Protein AF-A0A5N6UB87-F1 (afdb_monomer)

Foldseek 3Di:
DDDDDDDDDDDDDDDDDDDDPDPPPPCPPPDPVVLVVLQLLQQQLEFEDPVRHDGDDSVLSVLLVQLLVLQQVDDLCVQVVLLQPDDLPFQFFLLVSQVHDPQQADLVNLLRLVVVLVCVVVVVDDGDLLSNLLSLQSNLLRLVVCQVPPPCPPHHSQRSSCVVVVHDDDPVSSCCSVVPRNLLNLLSLLCCLLLNVSSSRRSSSSSVSCNVVVDDQRSSLSSSVSCVQQQVLSSVVRNVCRVVVLSSSNRPGSNVSNVVSVVCPPPVVVVVSVVVRVVVNVVSSVPDDSPHHDYRDNSSVSSVVCSCVPDPPD

Mean predicted aligned error: 9.32 Å

Secondary structure (DSSP, 8-state):
---------------------------PPPPTHHHHHHHHHHHHTEEBSTTS-B---HHHHHHHHHHHHTSS-S-TTGGGHHHHT--TT---BHHHHTT--S--SHHHHHHHHHHHHHHHHTTSS---HHHHHHHHHHHHHHHHHHHHHS--TT--HHHHHHHHTT----HHHHHIIIIIIIHHHHHHHHHHHHH-TTHHHH-HHHHHHHHHTT--HHHHHHHHHHHHHH-HHHHHHHHHTHHHHHHHHTT-BHHHHHHHHHHTT-HHHHHHHHHHHHHHHHHHHHT--SSS-EE---HHHHHHHGGGGTSTT-

pLDDT: mean 83.56, std 18.53, range [28.58, 98.12]

Organism: Aspergillus tamarii (NCBI:txid41984)

Radius of gyration: 27.26 Å; Cα contacts (8 Å, |Δi|>4): 391; chains: 1; bounding box: 95×87×66 Å

Sequence (314 aa):
MIEGFRVQENQTKAEVNTLGLLAVESLTPPSPDIPRRRKSRCLELCRFGKDSTELLEQSKITQILEAEAGLLAQDPLRPLQPFLGLGKADTCSSLSALGLPVVWMGLKGAVNYYRLLEAVKGKKIVLCPFAKHIAQILFYLNYKWLEKHMDQGRASVATLILNTCSEEPSKSRRDNVTGYHVRRGKICWTLAACLGAGILLHGGDAIRTIIKETFSVGQLNVFISFVLRTRPGSVRLFHSLEPVVKAIILGVPAVDLRPVVLADNNVLVRQEELAYVYAADQEALADQTTEETWLAMNAESIAKEKMSEFLPNF

Nearest PDB structures (foldseek):
  7vv5-assembly1_R  TM=2.121E-01  e=2.517E+00  Homo sapiens
  7jh5-assembly2_B  TM=1.490E-01  e=3.403E+00  synthetic construct
  8ce1-assembly1_B  TM=1.381E-01  e=8.402E+00  Escherichia coli

Solvent-accessible surface area (backbone atoms only — not comparable to full-atom values): 17465 Å² total; per-residue (Å²): 132,88,85,89,89,80,89,82,89,83,88,86,84,82,86,83,80,92,80,77,86,73,73,78,72,78,79,69,74,75,57,77,64,54,63,52,52,51,52,50,45,41,47,64,34,34,21,27,66,97,82,54,74,44,66,66,53,72,71,56,48,51,53,44,53,56,20,58,67,18,40,72,70,45,70,54,58,68,76,48,48,63,38,70,78,57,52,96,82,46,76,50,32,27,26,48,59,57,77,37,72,76,65,38,62,58,72,70,7,37,39,50,41,51,53,49,51,50,33,39,75,70,66,75,42,87,66,57,71,40,49,44,46,50,48,28,27,44,37,26,54,28,50,54,49,45,64,74,70,45,86,48,88,93,53,52,68,52,43,54,40,27,52,75,68,75,37,82,70,43,71,71,55,36,42,44,44,50,69,46,47,34,45,52,5,45,53,50,40,32,49,24,60,73,42,17,41,23,38,51,49,23,14,49,52,16,54,48,43,43,62,71,73,57,59,48,73,62,54,48,18,38,44,53,43,50,40,61,54,37,28,49,26,55,34,52,54,13,42,72,36,28,66,60,48,49,40,37,75,73,36,42,47,27,50,74,49,30,64,58,58,55,67,67,62,42,66,66,65,47,51,53,50,50,50,52,23,51,50,45,15,50,51,38,45,70,68,54,65,77,83,63,70,46,74,41,52,70,44,66,62,56,25,56,62,55,40,50,81,78,34,90,91,99

Structure (mmCIF, N/CA/C/O backbone):
data_AF-A0A5N6UB87-F1
#
_entry.id   AF-A0A5N6UB87-F1
#
loop_
_atom_site.group_PDB
_atom_site.id
_atom_site.type_symbol
_atom_site.label_atom_id
_atom_site.label_alt_id
_atom_site.label_comp_id
_atom_site.label_asym_id
_atom_site.label_entity_id
_atom_site.label_seq_id
_atom_site.pdbx_PDB_ins_code
_atom_site.Cartn_x
_atom_site.Cartn_y
_atom_site.Cartn_z
_atom_site.occupancy
_atom_site.B_iso_or_equiv
_atom_site.auth_seq_id
_atom_site.auth_comp_id
_atom_site.auth_asym_id
_atom_site.auth_atom_id
_atom_site.pdbx_PDB_model_num
ATOM 1 N N . MET A 1 1 ? -67.259 -65.852 22.837 1.00 37.88 1 MET A N 1
ATOM 2 C CA . MET A 1 1 ? -66.164 -65.641 23.807 1.00 37.88 1 MET A CA 1
ATOM 3 C C . MET A 1 1 ? -65.991 -64.128 23.899 1.00 37.88 1 MET A C 1
ATOM 5 O O . MET A 1 1 ? -65.546 -63.572 22.910 1.00 37.88 1 MET A O 1
ATOM 9 N N . ILE A 1 2 ? -66.571 -63.359 24.839 1.00 30.25 2 ILE A N 1
ATOM 10 C CA . ILE A 1 2 ? -66.530 -63.429 26.327 1.00 30.25 2 ILE A CA 1
ATOM 11 C C . ILE A 1 2 ? -65.069 -63.618 26.770 1.00 30.25 2 ILE A C 1
ATOM 13 O O . ILE A 1 2 ? -64.497 -64.604 26.326 1.00 30.25 2 ILE A O 1
ATOM 17 N N . GLU A 1 3 ? -64.350 -62.778 27.522 1.00 30.84 3 GLU A N 1
ATOM 18 C CA . GLU A 1 3 ? -64.523 -61.608 28.421 1.00 30.84 3 GLU A CA 1
ATOM 19 C C . GLU A 1 3 ? -63.418 -60.568 28.062 1.00 30.84 3 GLU A C 1
ATOM 21 O O . GLU A 1 3 ? -62.451 -60.932 27.405 1.00 30.84 3 GLU A O 1
ATOM 26 N N . GLY A 1 4 ? -63.441 -59.258 28.341 1.00 29.78 4 GLY A N 1
ATOM 27 C CA . GLY A 1 4 ? -63.787 -58.535 29.569 1.00 29.78 4 GLY A CA 1
ATOM 28 C C . GLY A 1 4 ? -62.498 -58.056 30.272 1.00 29.78 4 GLY A C 1
ATOM 29 O O . GLY A 1 4 ? -61.680 -58.891 30.621 1.00 29.78 4 GLY A O 1
ATOM 30 N N . PHE A 1 5 ? -62.285 -56.740 30.434 1.00 31.78 5 PHE A N 1
ATOM 31 C CA . PHE A 1 5 ? -62.018 -56.065 31.724 1.00 31.78 5 PHE A CA 1
ATOM 32 C C . PHE A 1 5 ? -61.571 -54.596 31.582 1.00 31.78 5 PHE A C 1
ATOM 34 O O . PHE A 1 5 ? -60.796 -54.204 30.715 1.00 31.78 5 PHE A O 1
ATOM 41 N N . ARG A 1 6 ? -62.141 -53.799 32.488 1.00 32.50 6 ARG A N 1
ATOM 42 C CA . ARG A 1 6 ? -62.029 -52.356 32.725 1.00 32.50 6 ARG A CA 1
ATOM 43 C C . ARG A 1 6 ? -60.774 -51.994 33.544 1.00 32.50 6 ARG A C 1
ATOM 45 O O . ARG A 1 6 ? -60.420 -52.742 34.441 1.00 32.50 6 ARG A O 1
ATOM 52 N N . VAL A 1 7 ? -60.268 -50.777 33.289 1.00 33.41 7 VAL A N 1
ATOM 53 C CA . VAL A 1 7 ? -59.932 -49.678 34.238 1.00 33.41 7 VAL A CA 1
ATOM 54 C C . VAL A 1 7 ? -59.096 -50.015 35.485 1.00 33.41 7 VAL A C 1
ATOM 56 O O . VAL A 1 7 ? -59.610 -50.677 36.374 1.00 33.41 7 VAL A O 1
ATOM 59 N N . GLN A 1 8 ? -57.919 -49.382 35.641 1.00 30.75 8 GLN A N 1
ATOM 60 C CA . GLN A 1 8 ? -57.669 -48.390 36.712 1.00 30.75 8 GLN A CA 1
ATOM 61 C C . GLN A 1 8 ? -56.310 -47.679 36.580 1.00 30.75 8 GLN A C 1
ATOM 63 O O . GLN A 1 8 ? -55.286 -48.292 36.291 1.00 30.75 8 GLN A O 1
ATOM 68 N N . GLU A 1 9 ? -56.346 -46.367 36.818 1.00 34.25 9 GLU A N 1
ATOM 69 C CA . GLU A 1 9 ? -55.215 -45.489 37.119 1.00 34.25 9 GLU A CA 1
ATOM 70 C C . GLU A 1 9 ? -54.383 -46.012 38.297 1.00 34.25 9 GLU A C 1
ATOM 72 O O . GLU A 1 9 ? -54.939 -46.550 39.253 1.00 34.25 9 GLU A O 1
ATOM 77 N N . ASN A 1 10 ? -53.076 -45.732 38.295 1.00 30.36 10 ASN A N 1
ATOM 78 C CA . ASN A 1 10 ? -52.448 -45.168 39.487 1.00 30.36 10 ASN A CA 1
ATOM 79 C C . ASN A 1 10 ? -51.135 -44.440 39.182 1.00 30.36 10 ASN A C 1
ATOM 81 O O . ASN A 1 10 ? -50.249 -44.923 38.480 1.00 30.36 10 ASN A O 1
ATOM 85 N N . GLN A 1 11 ? -51.072 -43.245 39.757 1.00 32.88 11 GLN A N 1
ATOM 86 C CA . GLN A 1 11 ? -49.990 -42.275 39.775 1.00 32.88 11 GLN A CA 1
ATOM 87 C C . GLN A 1 11 ? -48.711 -42.838 40.406 1.00 32.88 11 GLN A C 1
ATOM 89 O O . GLN A 1 11 ? -48.778 -43.536 41.417 1.00 32.88 11 GLN A O 1
ATOM 94 N N . THR A 1 12 ? -47.538 -42.408 39.929 1.00 32.38 12 THR A N 1
ATOM 95 C CA . THR A 1 12 ? -46.474 -41.935 40.836 1.00 32.38 12 THR A CA 1
ATOM 96 C C . THR A 1 12 ? -45.374 -41.144 40.121 1.00 32.38 12 THR A C 1
ATOM 98 O O . THR A 1 12 ? -44.827 -41.579 39.116 1.00 32.38 12 THR A O 1
ATOM 101 N N . LYS A 1 13 ? -45.002 -40.043 40.787 1.00 32.31 13 LYS A N 1
ATOM 102 C CA . LYS A 1 13 ? -43.756 -39.261 40.731 1.00 32.31 13 LYS A CA 1
ATOM 103 C C . LYS A 1 13 ? -43.671 -38.072 39.771 1.00 32.31 13 LYS A C 1
ATOM 105 O O . LYS A 1 13 ? -43.425 -38.174 38.577 1.00 32.31 13 LYS A O 1
ATOM 110 N N . ALA A 1 14 ? -43.833 -36.933 40.435 1.00 31.47 14 ALA A N 1
ATOM 111 C CA . ALA A 1 14 ? -43.466 -35.588 40.068 1.00 31.47 14 ALA A CA 1
ATOM 112 C C . ALA A 1 14 ? -41.955 -35.398 39.813 1.00 31.47 14 ALA A C 1
ATOM 114 O O . ALA A 1 14 ? -41.137 -36.221 40.218 1.00 31.47 14 ALA A O 1
ATOM 115 N N . GLU A 1 15 ? -41.662 -34.227 39.235 1.00 30.27 15 GLU A N 1
ATOM 116 C CA . GLU A 1 15 ? -40.403 -33.471 39.312 1.00 30.27 15 GLU A CA 1
ATOM 117 C C . GLU A 1 15 ? -39.175 -34.046 38.589 1.00 30.27 15 GLU A C 1
ATOM 119 O O . GLU A 1 15 ? -38.388 -34.767 39.184 1.00 30.27 15 GLU A O 1
ATOM 124 N N . VAL A 1 16 ? -38.920 -33.568 37.360 1.00 33.12 16 VAL A N 1
ATOM 125 C CA . VAL A 1 16 ? -37.699 -32.785 37.082 1.00 33.12 16 VAL A CA 1
ATOM 126 C C . VAL A 1 16 ? -38.026 -31.680 36.076 1.00 33.12 16 VAL A C 1
ATOM 128 O O . VAL A 1 16 ? -38.360 -31.906 34.916 1.00 33.12 16 VAL A O 1
ATOM 131 N N . ASN A 1 17 ? -37.921 -30.474 36.610 1.00 28.58 17 ASN A N 1
ATOM 132 C CA . ASN A 1 17 ? -37.809 -29.174 35.980 1.00 28.58 17 ASN A CA 1
ATOM 133 C C . ASN A 1 17 ? -37.036 -29.121 34.644 1.00 28.58 17 ASN A C 1
ATOM 135 O O . ASN A 1 17 ? -35.919 -29.611 34.524 1.00 28.58 17 ASN A O 1
ATOM 139 N N . THR A 1 18 ? -37.604 -28.355 33.712 1.00 39.75 18 THR A N 1
ATOM 140 C CA . THR A 1 18 ? -36.962 -27.128 33.208 1.00 39.75 18 THR A CA 1
ATOM 141 C C . THR A 1 18 ? -35.513 -27.264 32.742 1.00 39.75 18 THR A C 1
ATOM 143 O O . THR A 1 18 ? -34.597 -26.866 33.450 1.00 39.75 18 THR A O 1
ATOM 146 N N . LEU A 1 19 ? -35.304 -27.698 31.499 1.00 30.14 19 LEU A N 1
ATOM 147 C CA . LEU A 1 19 ? -34.077 -27.395 30.759 1.00 30.14 19 LEU A CA 1
ATOM 148 C C . LEU A 1 19 ? -34.404 -27.099 29.290 1.00 30.14 19 LEU A C 1
ATOM 150 O O . LEU A 1 19 ? -34.562 -27.991 28.465 1.00 30.14 19 LEU A O 1
ATOM 154 N N . GLY A 1 20 ? -34.500 -25.800 29.000 1.00 33.72 20 GLY A N 1
ATOM 155 C CA . GLY A 1 20 ? -33.904 -25.212 27.804 1.00 33.72 20 GLY A CA 1
ATOM 156 C C . GLY A 1 20 ? -34.551 -25.523 26.459 1.00 33.72 20 GLY A C 1
ATOM 157 O O . GLY A 1 20 ? -33.872 -26.021 25.567 1.00 33.72 20 GLY A O 1
ATOM 158 N N . LEU A 1 21 ? -35.794 -25.079 26.239 1.00 30.28 21 LEU A N 1
ATOM 159 C CA . LEU A 1 21 ? -36.097 -24.503 24.926 1.00 30.28 21 LEU A CA 1
ATOM 160 C C . LEU A 1 21 ? -35.253 -23.227 24.813 1.00 30.28 21 LEU A C 1
ATOM 162 O O . LEU A 1 21 ? -35.654 -22.162 25.279 1.00 30.28 21 LEU A O 1
ATOM 166 N N . LEU A 1 22 ? -34.041 -23.357 24.271 1.00 35.28 22 LEU A N 1
ATOM 167 C CA . LEU A 1 22 ? -33.273 -22.210 23.816 1.00 35.28 22 LEU A CA 1
ATOM 168 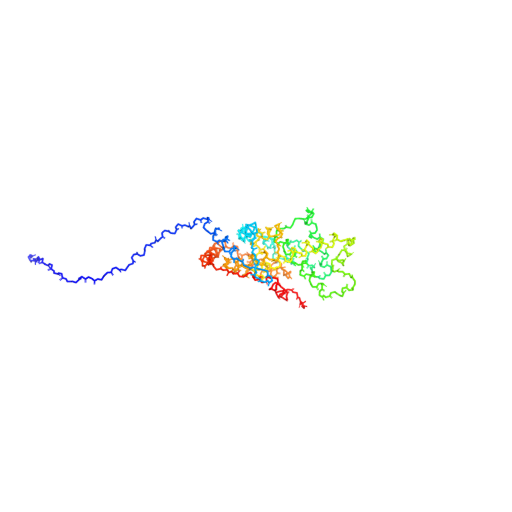C C . LEU A 1 22 ? -34.111 -21.531 22.740 1.00 35.28 22 LEU A C 1
ATOM 170 O O . LEU A 1 22 ? -34.311 -22.065 21.648 1.00 35.28 22 LEU A O 1
ATOM 174 N N . ALA A 1 23 ? -34.649 -20.372 23.107 1.00 32.03 23 ALA A N 1
ATOM 175 C CA . ALA A 1 23 ? -35.157 -19.407 22.164 1.0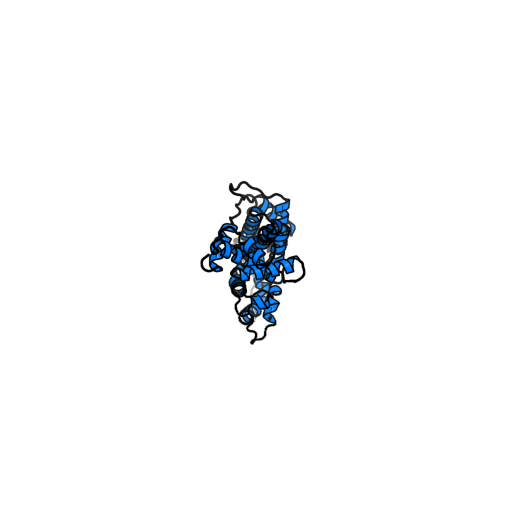0 32.03 23 ALA A CA 1
ATOM 176 C C . ALA A 1 23 ? -34.084 -19.227 21.089 1.00 32.03 23 ALA A C 1
ATOM 178 O O . ALA A 1 23 ? -32.955 -18.837 21.382 1.00 32.03 23 ALA A O 1
ATOM 179 N N . VAL A 1 24 ? -34.436 -19.541 19.845 1.00 36.62 24 VAL A N 1
ATOM 180 C CA . VAL A 1 24 ? -33.731 -18.989 18.697 1.00 36.62 24 VAL A CA 1
ATOM 181 C C . VAL A 1 24 ? -33.990 -17.492 18.790 1.00 36.62 24 VAL A C 1
ATOM 183 O O . VAL A 1 24 ? -35.040 -17.013 18.363 1.00 36.62 24 VAL A O 1
ATOM 186 N N . GLU A 1 25 ? -33.087 -16.771 19.459 1.00 31.88 25 GLU A N 1
ATOM 187 C CA . GLU A 1 25 ? -33.035 -15.321 19.372 1.00 31.88 25 GLU A CA 1
ATOM 188 C C . GLU A 1 25 ? -33.033 -14.994 17.886 1.00 31.88 25 GLU A C 1
ATOM 190 O O . GLU A 1 25 ? -32.147 -15.413 17.135 1.00 31.88 25 GLU A O 1
ATOM 195 N N . SER A 1 26 ? -34.078 -14.302 17.438 1.00 31.81 26 SER A N 1
ATOM 196 C CA . SER A 1 26 ? -34.091 -13.746 16.102 1.00 31.81 26 SER A CA 1
ATOM 197 C C . SER A 1 26 ? -32.888 -12.814 16.019 1.00 31.81 26 SER A C 1
ATOM 199 O O . SER A 1 26 ? -32.905 -11.725 16.595 1.00 31.81 26 SER A O 1
ATOM 201 N N . LEU A 1 27 ? -31.838 -13.250 15.327 1.00 35.53 27 LEU A N 1
ATOM 202 C CA . LEU A 1 27 ? -30.722 -12.411 14.920 1.00 35.53 27 LEU A CA 1
ATOM 203 C C . LEU A 1 27 ? -31.257 -11.414 13.893 1.00 35.53 27 LEU A C 1
ATOM 205 O O . LEU A 1 27 ? -31.024 -11.530 12.692 1.00 35.53 27 LEU A O 1
ATOM 209 N N . THR A 1 28 ? -32.019 -10.427 14.360 1.00 32.72 28 THR A N 1
ATOM 210 C CA . THR A 1 28 ? -32.126 -9.160 13.653 1.00 32.72 28 THR A CA 1
ATOM 211 C C . THR A 1 28 ? -30.689 -8.692 13.459 1.00 32.72 28 THR A C 1
ATOM 213 O O . THR A 1 28 ? -29.995 -8.500 14.464 1.00 32.72 28 THR A O 1
ATOM 216 N N . PRO A 1 29 ? -30.200 -8.570 12.212 1.00 39.50 29 PRO A N 1
ATOM 217 C CA . PRO A 1 29 ? -28.843 -8.110 11.987 1.00 39.50 29 PRO A CA 1
ATOM 218 C C . PRO A 1 29 ? -28.690 -6.763 12.701 1.00 39.50 29 PRO A C 1
ATOM 220 O O . PRO A 1 29 ? -29.598 -5.927 12.606 1.00 39.50 29 PRO A O 1
ATOM 223 N N . PRO A 1 30 ? -27.603 -6.555 13.466 1.00 46.41 30 PRO A N 1
ATOM 224 C CA . PRO A 1 30 ? -27.408 -5.303 14.175 1.00 46.41 30 PRO A CA 1
ATOM 225 C C . PRO A 1 30 ? -27.544 -4.152 13.180 1.00 46.41 30 PRO A C 1
ATOM 227 O O . PRO A 1 30 ? -27.023 -4.233 12.064 1.00 46.41 30 PRO A O 1
ATOM 230 N N . SER A 1 31 ? -28.273 -3.099 13.572 1.00 47.88 31 SER A N 1
ATOM 231 C CA . SER A 1 31 ? -28.430 -1.906 12.734 1.00 47.88 31 SER A CA 1
ATOM 232 C C . SER A 1 31 ? -27.056 -1.493 12.196 1.00 47.88 31 SER A C 1
ATOM 234 O O . SER A 1 31 ? -26.115 -1.444 12.992 1.00 47.88 31 SER A O 1
ATOM 236 N N . PRO A 1 32 ? -26.909 -1.174 10.896 1.00 61.84 32 PRO A N 1
ATOM 237 C CA . PRO A 1 32 ? -25.624 -0.787 10.308 1.00 61.84 32 PRO A CA 1
ATOM 238 C C . PRO A 1 32 ? -24.965 0.410 11.023 1.00 61.84 32 PRO A C 1
ATOM 240 O O . PRO A 1 32 ? -23.746 0.588 10.948 1.00 61.84 32 PRO A O 1
ATOM 243 N N . ASP A 1 33 ? -25.739 1.184 11.790 1.00 67.25 33 ASP A N 1
ATOM 244 C CA . ASP A 1 33 ? -25.250 2.273 12.636 1.00 67.25 33 ASP A CA 1
ATOM 245 C C . ASP A 1 33 ? -24.468 1.799 13.873 1.00 67.25 33 ASP A C 1
ATOM 247 O O . ASP A 1 33 ? -23.550 2.493 14.322 1.00 67.25 33 ASP A O 1
ATOM 251 N N . ILE A 1 34 ? -24.791 0.626 14.428 1.00 65.25 34 ILE A N 1
ATOM 252 C CA . ILE A 1 34 ? -24.153 0.084 15.639 1.00 65.25 34 ILE A CA 1
ATOM 253 C C . ILE A 1 34 ? -22.685 -0.286 15.363 1.00 65.25 34 ILE A C 1
ATOM 255 O O . ILE A 1 34 ? -21.816 0.225 16.080 1.00 65.25 34 ILE A O 1
ATOM 259 N N . PRO A 1 35 ? -22.351 -1.060 14.306 1.00 80.25 35 PRO A N 1
ATOM 260 C CA . PRO A 1 35 ? -20.965 -1.300 13.919 1.00 80.25 35 PRO A CA 1
ATOM 261 C C . PRO A 1 35 ? -20.192 -0.002 13.689 1.00 80.25 35 PRO A C 1
ATOM 263 O O . PRO A 1 35 ? -19.058 0.126 14.145 1.00 80.25 35 PRO A O 1
ATOM 266 N N . ARG A 1 36 ? -20.798 1.000 13.036 1.00 84.44 36 ARG A N 1
ATOM 267 C CA . ARG A 1 36 ? -20.121 2.272 12.748 1.00 84.44 36 ARG A CA 1
ATOM 268 C C . ARG A 1 36 ? -19.792 3.060 14.017 1.00 84.44 36 ARG A C 1
ATOM 270 O O . ARG A 1 36 ? -18.665 3.536 14.150 1.00 84.44 36 ARG A O 1
ATOM 277 N N . ARG A 1 37 ? -20.737 3.180 14.955 1.00 86.56 37 ARG A N 1
ATOM 278 C CA . ARG A 1 37 ? -20.506 3.849 16.250 1.00 86.56 37 ARG A CA 1
ATOM 279 C C . ARG A 1 37 ? -19.436 3.132 17.062 1.00 86.56 37 ARG A C 1
ATOM 281 O O . ARG A 1 37 ? -18.538 3.786 17.583 1.00 86.56 37 ARG A O 1
ATOM 288 N N . ARG A 1 38 ? -19.480 1.797 17.104 1.00 90.31 38 ARG A N 1
ATOM 289 C CA . ARG A 1 38 ? -18.487 0.984 17.817 1.00 90.31 38 ARG A CA 1
ATOM 290 C C . ARG A 1 38 ? -17.083 1.173 17.248 1.00 90.31 38 ARG A C 1
ATOM 292 O O . ARG A 1 38 ? -16.141 1.422 17.995 1.00 90.31 38 ARG A O 1
ATOM 299 N N . LYS A 1 39 ? -16.956 1.139 15.920 1.00 93.00 39 LYS A N 1
ATOM 300 C CA . LYS A 1 39 ? -15.701 1.415 15.210 1.00 93.00 39 LYS A CA 1
ATOM 301 C C . LYS A 1 39 ? -15.178 2.833 15.474 1.00 93.00 39 LYS A C 1
ATOM 303 O O . LYS A 1 39 ? -13.995 2.984 15.765 1.00 93.00 39 LYS A O 1
ATOM 308 N N . SER A 1 40 ? -16.045 3.852 15.431 1.00 93.75 40 SER A N 1
ATOM 309 C CA . SER A 1 40 ? -15.676 5.237 15.779 1.00 93.75 40 SER A CA 1
ATOM 310 C C . SER A 1 40 ? -15.142 5.320 17.204 1.00 93.75 40 SER A C 1
ATOM 312 O O . SER A 1 40 ? -14.050 5.836 17.422 1.00 93.75 40 SER A O 1
ATOM 314 N N . ARG A 1 41 ? -15.865 4.731 18.163 1.00 93.12 41 ARG A N 1
ATOM 315 C CA . ARG A 1 41 ? -15.468 4.735 19.569 1.00 93.12 41 ARG A CA 1
ATOM 316 C C . ARG A 1 41 ? -14.134 4.029 19.797 1.00 93.12 41 ARG A C 1
ATOM 318 O O . ARG A 1 41 ? -13.297 4.523 20.541 1.00 93.12 41 ARG A O 1
ATOM 325 N N . CYS A 1 42 ? -13.911 2.906 19.119 1.00 93.44 42 CYS A N 1
ATOM 326 C CA . CYS A 1 42 ? -12.625 2.222 19.141 1.00 93.44 42 CYS A CA 1
ATOM 327 C C . CYS A 1 42 ? -11.498 3.155 18.661 1.00 93.44 42 CYS A C 1
ATOM 329 O O . CYS A 1 42 ? -10.474 3.268 19.327 1.00 93.44 42 CYS A O 1
ATOM 331 N N . LEU A 1 43 ? -11.692 3.898 17.569 1.00 95.56 43 LEU A N 1
ATOM 332 C CA . LEU A 1 43 ? -10.693 4.847 17.063 1.00 95.56 43 LEU A CA 1
ATOM 333 C C . LEU A 1 43 ? -10.459 6.053 17.992 1.00 95.56 43 LEU A C 1
ATOM 335 O O . LEU A 1 43 ? -9.315 6.476 18.134 1.00 95.56 43 LEU A O 1
ATOM 339 N N . GLU A 1 44 ? -11.488 6.567 18.671 1.00 94.94 44 GLU A N 1
ATOM 340 C CA . GLU A 1 44 ? -11.360 7.636 19.685 1.00 94.94 44 GLU A CA 1
ATOM 341 C C . GLU A 1 44 ? -10.468 7.225 20.871 1.00 94.94 44 GLU A C 1
ATOM 343 O O . GLU A 1 44 ? -9.801 8.053 21.495 1.00 94.94 44 GLU A O 1
ATOM 348 N N . LEU A 1 45 ? -10.445 5.930 21.189 1.00 93.75 45 LEU A N 1
ATOM 349 C CA . LEU A 1 45 ? -9.638 5.366 22.271 1.00 93.75 45 LEU A CA 1
ATOM 350 C C . LEU A 1 45 ? -8.218 4.992 21.840 1.00 93.75 45 LEU A C 1
ATOM 352 O O . LEU A 1 45 ? -7.391 4.644 22.686 1.00 93.75 45 LEU A O 1
ATOM 356 N N . CYS A 1 46 ? -7.909 5.100 20.548 1.00 95.25 46 CYS A N 1
ATOM 357 C CA . CYS A 1 46 ? -6.564 4.869 20.057 1.00 95.25 46 CYS A CA 1
ATOM 358 C C . CYS A 1 46 ? -5.598 5.917 20.616 1.00 95.25 46 CYS A C 1
ATOM 360 O O . CYS A 1 46 ? -5.907 7.108 20.706 1.00 95.25 46 CYS A O 1
ATOM 362 N N . ARG A 1 47 ? -4.394 5.468 20.946 1.00 94.94 47 ARG A N 1
ATOM 363 C CA . ARG A 1 47 ? -3.242 6.300 21.265 1.00 94.94 47 ARG A CA 1
ATOM 364 C C . ARG A 1 47 ? -2.112 5.993 20.291 1.00 94.94 47 ARG A C 1
ATOM 366 O O . ARG A 1 47 ? -1.909 4.842 19.905 1.00 94.94 47 ARG A O 1
ATOM 373 N N . PHE A 1 48 ? -1.406 7.024 19.848 1.00 93.31 48 PHE A N 1
ATOM 374 C CA . PHE A 1 48 ? -0.270 6.889 18.935 1.00 93.31 48 PHE A CA 1
ATOM 375 C C . PHE A 1 48 ? 0.772 7.984 19.198 1.00 93.31 48 PHE A C 1
ATOM 377 O O . PHE A 1 48 ? 0.673 8.731 20.173 1.00 93.31 48 PHE A O 1
ATOM 384 N N . GLY A 1 49 ? 1.798 8.051 18.351 1.00 87.56 49 GLY A N 1
ATOM 385 C CA . GLY A 1 49 ? 2.897 9.000 18.510 1.00 87.56 49 GLY A CA 1
ATOM 386 C C . GLY A 1 49 ? 4.040 8.447 19.354 1.00 87.56 49 GLY A C 1
ATOM 387 O O . GLY A 1 49 ? 3.968 7.339 19.883 1.00 87.56 49 GLY A O 1
ATOM 388 N N . LYS A 1 50 ? 5.126 9.218 19.458 1.00 83.25 50 LYS A N 1
ATOM 389 C CA . LYS A 1 50 ? 6.368 8.777 20.120 1.00 83.25 50 LYS A CA 1
ATOM 390 C C . LYS A 1 50 ? 6.164 8.479 21.609 1.00 83.25 50 LYS A C 1
ATOM 392 O O . LYS A 1 50 ? 6.716 7.506 22.110 1.00 83.25 50 LYS A O 1
ATOM 397 N N . ASP A 1 51 ? 5.315 9.272 22.257 1.00 88.00 51 ASP A N 1
ATOM 398 C CA . ASP A 1 51 ? 5.045 9.182 23.694 1.00 88.00 51 ASP A CA 1
ATOM 399 C C . ASP A 1 51 ? 3.694 8.514 23.993 1.00 88.00 51 ASP A C 1
ATOM 401 O O . ASP A 1 51 ? 3.265 8.469 25.141 1.00 88.00 51 ASP A O 1
ATOM 405 N N . SER A 1 52 ? 3.012 7.972 22.973 1.00 87.19 52 SER A N 1
ATOM 406 C CA . SER A 1 52 ? 1.717 7.287 23.123 1.00 87.19 52 SER A CA 1
ATOM 407 C C . SER A 1 52 ? 0.595 8.154 23.716 1.00 87.19 52 SER A C 1
ATOM 409 O O . SER A 1 52 ? -0.325 7.653 24.362 1.00 87.19 52 SER A O 1
ATOM 411 N N . THR A 1 53 ? 0.653 9.466 23.498 1.00 89.88 53 THR A N 1
ATOM 412 C CA . THR A 1 53 ? -0.323 10.437 24.015 1.00 89.88 53 THR A CA 1
ATOM 413 C C . THR A 1 53 ? -1.202 11.045 22.928 1.00 89.88 53 THR A C 1
ATOM 415 O O . THR A 1 53 ? -2.232 11.638 23.249 1.00 89.88 53 THR A O 1
ATOM 418 N N . GLU A 1 54 ? -0.838 10.893 21.651 1.00 92.81 54 GLU A N 1
ATOM 419 C CA . GLU A 1 54 ? -1.579 11.498 20.547 1.00 92.81 54 GLU A CA 1
ATOM 420 C C . GLU A 1 54 ? -2.934 10.814 20.345 1.00 92.81 54 GLU A C 1
ATOM 422 O O . GLU A 1 54 ? -3.094 9.603 20.526 1.00 92.81 54 GLU A O 1
ATOM 427 N N . LEU A 1 55 ? -3.903 11.630 19.941 1.00 92.88 55 LEU A N 1
ATOM 428 C CA . LEU A 1 55 ? -5.302 11.290 19.727 1.00 92.88 55 LEU A CA 1
ATOM 429 C C . LEU A 1 55 ? -5.705 11.646 18.298 1.00 92.88 55 LEU A C 1
ATOM 431 O O . LEU A 1 55 ? -5.182 12.592 17.709 1.00 92.88 55 LEU A O 1
ATOM 435 N N . LEU A 1 56 ? -6.643 10.892 17.728 1.00 93.38 56 LEU A N 1
ATOM 436 C CA . LEU A 1 56 ? -7.173 11.212 16.406 1.00 93.38 56 LEU A CA 1
ATOM 437 C C . LEU A 1 56 ? -8.189 12.344 16.507 1.00 93.38 56 LEU A C 1
ATOM 439 O O . LEU A 1 56 ? -9.118 12.292 17.309 1.00 93.38 56 LEU A O 1
ATOM 443 N N . GLU A 1 57 ? -8.077 13.319 15.613 1.00 93.75 57 GLU A N 1
ATOM 444 C CA . GLU A 1 57 ? -9.175 14.243 15.352 1.00 93.75 57 GLU A CA 1
ATOM 445 C C . GLU A 1 57 ? -10.353 13.508 14.693 1.00 93.75 57 GLU A C 1
ATOM 447 O O . GLU A 1 57 ? -10.165 12.587 13.891 1.00 93.75 57 GLU A O 1
ATOM 452 N N . GLN A 1 58 ? -11.580 13.975 14.937 1.00 93.19 58 GLN A N 1
ATOM 453 C CA . GLN A 1 58 ? -12.796 13.360 14.390 1.00 93.19 58 GLN A CA 1
ATOM 454 C C . GLN A 1 58 ? -12.803 13.274 12.852 1.00 93.19 58 GLN A C 1
ATOM 456 O O . GLN A 1 58 ? -13.324 12.320 12.261 1.00 93.19 58 GLN A O 1
ATOM 461 N N . SER A 1 59 ? -12.189 14.256 12.187 1.00 94.12 59 SER A N 1
ATOM 462 C CA . SER A 1 59 ? -12.007 14.266 10.732 1.00 94.12 59 SER A CA 1
ATOM 463 C C . SER A 1 59 ? -11.173 13.063 10.264 1.00 94.12 59 SER A C 1
ATOM 465 O O . SER A 1 59 ? -11.533 12.389 9.298 1.00 94.12 59 SER A O 1
ATOM 467 N N . LYS A 1 60 ? -10.104 12.727 10.997 1.00 95.44 60 LYS A N 1
ATOM 468 C CA . LYS A 1 60 ? -9.202 11.602 10.711 1.00 95.44 60 LYS A CA 1
ATOM 469 C C . LYS A 1 60 ? -9.849 10.257 11.000 1.00 95.44 60 LYS A C 1
ATOM 471 O O . LYS A 1 60 ? -9.649 9.323 10.227 1.00 95.44 60 LYS A O 1
ATOM 476 N N . ILE A 1 61 ? -10.669 10.177 12.048 1.00 96.06 61 ILE A N 1
ATOM 477 C CA . ILE A 1 61 ? -11.497 8.997 12.338 1.00 96.06 61 ILE A CA 1
ATOM 478 C C . ILE A 1 61 ? -12.419 8.705 11.155 1.00 96.06 61 ILE A C 1
ATOM 480 O O . ILE A 1 61 ? -12.451 7.584 10.654 1.00 96.06 61 ILE A O 1
ATOM 484 N N . THR A 1 62 ? -13.110 9.727 10.648 1.00 95.00 62 THR A N 1
ATOM 485 C CA . THR A 1 62 ? -14.020 9.573 9.504 1.00 95.00 62 THR A CA 1
ATOM 486 C C . THR A 1 62 ? -13.288 9.062 8.262 1.00 95.00 62 THR A C 1
ATOM 488 O O . THR A 1 62 ? -13.754 8.122 7.623 1.00 95.00 62 THR A O 1
ATOM 491 N N . GLN A 1 63 ? -12.107 9.614 7.968 1.00 96.06 63 GLN A N 1
ATOM 492 C CA . GLN A 1 63 ? -11.264 9.160 6.856 1.00 96.06 63 GLN A CA 1
ATOM 493 C C . GLN A 1 63 ? -10.804 7.700 7.013 1.00 96.06 63 GLN A C 1
ATOM 495 O O . GLN A 1 63 ? -10.760 6.958 6.034 1.00 96.06 63 GLN A O 1
ATOM 500 N N . ILE A 1 64 ? -10.459 7.272 8.233 1.00 96.81 64 ILE A N 1
ATOM 501 C CA . ILE A 1 64 ? -10.066 5.883 8.519 1.00 96.81 64 ILE A CA 1
ATOM 502 C C . IL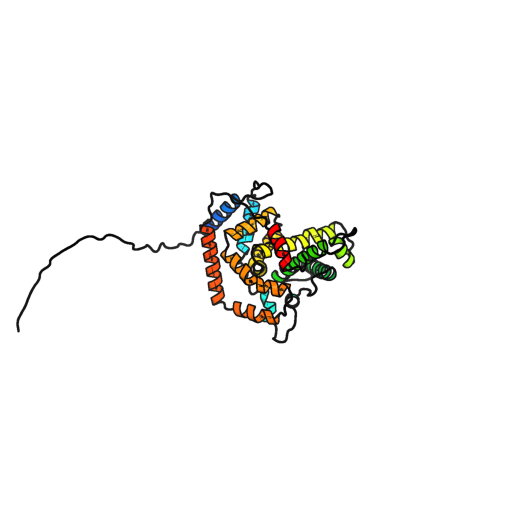E A 1 64 ? -11.243 4.933 8.299 1.00 96.81 64 ILE A C 1
ATOM 504 O O . ILE A 1 64 ? -11.063 3.895 7.668 1.00 96.81 64 ILE A O 1
ATOM 508 N N . LEU A 1 65 ? -12.441 5.294 8.764 1.00 95.38 65 LEU A N 1
ATOM 509 C CA . LEU A 1 65 ? -13.649 4.490 8.560 1.00 95.38 65 LEU A CA 1
ATOM 510 C C . LEU A 1 65 ? -14.022 4.381 7.075 1.00 95.38 65 LEU A C 1
ATOM 512 O O . LEU A 1 65 ? -14.414 3.310 6.621 1.00 95.38 65 LEU A O 1
ATOM 516 N N . GLU A 1 66 ? -13.868 5.462 6.306 1.00 94.06 66 GLU A N 1
ATOM 517 C CA . GLU A 1 66 ? -14.086 5.443 4.854 1.00 94.06 66 GLU A CA 1
ATOM 518 C C . GLU A 1 66 ? -13.083 4.525 4.143 1.00 94.06 66 GLU A C 1
ATOM 520 O O . GLU A 1 66 ? -13.468 3.723 3.293 1.00 94.06 66 GLU A O 1
ATOM 525 N N . ALA A 1 67 ? -11.800 4.600 4.510 1.00 94.81 67 ALA A N 1
ATOM 526 C CA . ALA A 1 67 ? -10.784 3.706 3.966 1.00 94.81 67 ALA A CA 1
ATOM 527 C C . ALA A 1 67 ? -11.062 2.241 4.339 1.00 94.81 67 ALA A C 1
ATOM 529 O O . ALA A 1 67 ? -10.957 1.359 3.492 1.00 94.81 67 ALA A O 1
ATOM 530 N N . GLU A 1 68 ? -11.448 1.974 5.586 1.00 94.56 68 GLU A N 1
ATOM 531 C CA . GLU A 1 68 ? -11.708 0.623 6.085 1.00 94.56 68 GLU A CA 1
ATOM 532 C C . GLU A 1 68 ? -12.909 -0.029 5.388 1.00 94.56 68 GLU A C 1
ATOM 534 O O . GLU A 1 68 ? -12.840 -1.200 5.012 1.00 94.56 68 GLU A O 1
ATOM 539 N N . ALA A 1 69 ? -13.966 0.737 5.113 1.00 90.81 69 ALA A N 1
ATOM 540 C CA . ALA A 1 69 ? -15.108 0.265 4.331 1.00 90.81 69 ALA A CA 1
ATOM 541 C C . ALA A 1 69 ? -14.720 -0.183 2.905 1.00 90.81 69 ALA A C 1
ATOM 543 O O . ALA A 1 69 ? -15.394 -1.026 2.315 1.00 90.81 69 ALA A O 1
ATOM 544 N N . GLY A 1 70 ? -13.617 0.341 2.360 1.00 87.94 70 GLY A N 1
ATOM 545 C CA . GLY A 1 70 ? -13.103 0.010 1.030 1.00 87.94 70 GLY A CA 1
ATOM 546 C C . GLY A 1 70 ? -12.212 -1.237 0.949 1.00 87.94 70 GLY A C 1
ATOM 547 O O . GLY A 1 70 ? -11.668 -1.499 -0.123 1.00 87.94 70 GLY A O 1
ATOM 548 N N . LEU A 1 71 ? -12.005 -1.989 2.039 1.00 87.75 71 LEU A N 1
ATOM 549 C CA . LEU A 1 71 ? -11.057 -3.120 2.066 1.00 87.75 71 LEU A CA 1
ATOM 550 C C . LEU A 1 71 ? -11.477 -4.332 1.223 1.00 87.75 71 LEU A C 1
ATOM 552 O O . LEU A 1 71 ? -10.609 -5.008 0.683 1.00 87.75 71 LEU A O 1
ATOM 556 N N . LEU A 1 72 ? -12.779 -4.603 1.110 1.00 83.19 72 LEU A N 1
ATOM 557 C CA . LEU A 1 72 ? -13.339 -5.744 0.365 1.00 83.19 72 LEU A CA 1
ATOM 558 C C . LEU A 1 72 ? -14.392 -5.305 -0.668 1.00 83.19 72 LEU A C 1
ATOM 560 O O . LEU A 1 72 ? -15.252 -6.086 -1.060 1.00 83.19 72 LEU A O 1
ATOM 564 N N . ALA A 1 73 ? -14.364 -4.038 -1.087 1.00 76.06 73 ALA A N 1
ATOM 565 C CA . ALA A 1 73 ? -15.386 -3.474 -1.970 1.00 76.06 73 ALA A CA 1
ATOM 566 C C . ALA A 1 73 ? -15.209 -3.863 -3.453 1.00 76.06 73 ALA A C 1
ATOM 568 O O . ALA A 1 73 ? -16.123 -3.671 -4.254 1.00 76.06 73 ALA A O 1
ATOM 569 N N . GLN A 1 74 ? -14.034 -4.371 -3.840 1.00 72.44 74 GLN A N 1
ATOM 570 C CA . GLN A 1 74 ? -13.706 -4.687 -5.231 1.00 72.44 74 GLN A CA 1
ATOM 571 C C . GLN A 1 74 ? -13.793 -6.184 -5.522 1.00 72.44 74 GLN A C 1
ATOM 573 O O . GLN A 1 74 ? -13.443 -7.002 -4.676 1.00 72.44 74 GLN A O 1
ATOM 578 N N . ASP A 1 75 ? -14.179 -6.529 -6.758 1.00 76.12 75 ASP A N 1
ATOM 579 C CA . ASP A 1 75 ? -13.994 -7.884 -7.282 1.00 76.12 75 ASP A CA 1
ATOM 580 C C . ASP A 1 75 ? -12.489 -8.196 -7.389 1.00 76.12 75 ASP A C 1
ATOM 582 O O . ASP A 1 75 ? -11.791 -7.575 -8.202 1.00 76.12 75 ASP A O 1
ATOM 586 N N . PRO A 1 76 ? -11.985 -9.180 -6.630 1.00 71.38 76 PRO A N 1
ATOM 587 C CA . PRO A 1 76 ? -10.562 -9.472 -6.575 1.00 71.38 76 PRO A CA 1
ATOM 588 C C . PRO A 1 76 ? -10.010 -10.186 -7.818 1.00 71.38 76 PRO A C 1
ATOM 590 O O . PRO A 1 76 ? -8.794 -10.226 -7.988 1.00 71.38 76 PRO A O 1
ATOM 593 N N . LEU A 1 77 ? -10.853 -10.735 -8.712 1.00 75.69 77 LEU A N 1
ATOM 594 C CA . LEU A 1 77 ? -10.370 -11.313 -9.987 1.00 75.69 77 LEU A CA 1
ATOM 595 C C . LEU A 1 77 ? -10.213 -10.272 -11.077 1.00 75.69 77 LEU A C 1
ATOM 597 O O . LEU A 1 77 ? -9.430 -10.470 -12.005 1.00 75.69 77 LEU A O 1
ATOM 601 N N . ARG A 1 78 ? -10.939 -9.156 -10.993 1.00 81.62 78 ARG A N 1
ATOM 602 C CA . ARG A 1 78 ? -10.871 -8.110 -12.011 1.00 81.62 78 ARG A CA 1
ATOM 603 C C . ARG A 1 78 ? -9.435 -7.604 -12.231 1.00 81.62 78 ARG A C 1
ATOM 605 O O . ARG A 1 78 ? -9.052 -7.461 -13.392 1.00 81.62 78 ARG A O 1
ATOM 612 N N . PRO A 1 79 ? -8.608 -7.392 -11.189 1.00 83.25 79 PRO A N 1
ATOM 613 C CA . PRO A 1 79 ? -7.184 -7.105 -11.359 1.00 83.25 79 PRO A CA 1
ATOM 614 C C . PRO A 1 79 ? -6.354 -8.207 -12.034 1.00 83.25 79 PRO A C 1
ATOM 616 O O . PRO A 1 79 ? -5.319 -7.898 -12.620 1.00 83.25 79 PRO A O 1
ATOM 619 N N . LEU A 1 80 ? -6.790 -9.467 -11.945 1.00 82.75 80 LEU A N 1
ATOM 620 C CA . LEU A 1 80 ? -6.087 -10.658 -12.438 1.00 82.75 80 LEU A CA 1
ATOM 621 C C . LEU A 1 80 ? -6.537 -11.093 -13.844 1.00 82.75 80 LEU A C 1
ATOM 623 O O . LEU A 1 80 ? -5.931 -11.981 -14.439 1.00 82.75 80 LEU A O 1
ATOM 627 N N . GLN A 1 81 ? -7.549 -10.432 -14.414 1.00 82.44 81 GLN A N 1
ATOM 628 C CA . GLN A 1 81 ? -8.022 -10.638 -15.789 1.00 82.44 81 GLN A CA 1
ATOM 629 C C . GLN A 1 81 ? -6.906 -10.714 -16.849 1.00 82.44 81 GLN A C 1
ATOM 631 O O . GLN A 1 81 ? -6.998 -11.590 -17.713 1.00 82.44 81 GLN A O 1
ATOM 636 N N . PRO A 1 82 ? -5.826 -9.901 -16.794 1.00 83.69 82 PRO A N 1
ATOM 637 C CA . PRO A 1 82 ? -4.741 -9.995 -17.772 1.00 83.69 82 PRO A CA 1
ATOM 638 C C . PRO A 1 82 ? -4.066 -11.372 -17.851 1.00 83.69 82 PRO A C 1
ATOM 640 O O . PRO A 1 82 ? -3.493 -11.697 -18.884 1.00 83.69 82 PRO A O 1
ATOM 643 N N . PHE A 1 83 ? -4.149 -12.197 -16.802 1.00 83.19 83 PHE A N 1
ATOM 644 C CA . PHE A 1 83 ? -3.564 -13.542 -16.774 1.00 83.19 83 PHE A CA 1
ATOM 645 C C . PHE A 1 83 ? -4.502 -14.622 -17.337 1.00 83.19 83 PHE A C 1
ATOM 647 O O . PHE A 1 83 ? -4.050 -15.687 -17.755 1.00 83.19 83 PHE A O 1
ATOM 654 N N . LEU A 1 84 ? -5.813 -14.360 -17.369 1.00 75.38 84 LEU A N 1
ATOM 655 C CA . LEU A 1 84 ? -6.828 -15.328 -17.800 1.00 75.38 84 LEU A CA 1
ATOM 656 C C . LEU A 1 84 ? -6.894 -15.485 -19.324 1.00 75.38 84 LEU A C 1
ATOM 658 O O . LEU A 1 84 ? -7.198 -16.573 -19.815 1.00 75.38 84 LEU A O 1
ATOM 662 N N . GLY A 1 85 ? -6.599 -14.409 -20.060 1.00 70.81 85 GLY A N 1
ATOM 663 C CA . GLY A 1 85 ? -6.626 -14.377 -21.525 1.00 70.81 85 GLY A CA 1
ATOM 664 C C . GLY A 1 85 ? -5.379 -14.946 -22.209 1.00 70.81 85 GLY A C 1
ATOM 665 O O . GLY A 1 85 ? -5.363 -15.033 -23.433 1.00 70.81 85 GLY A O 1
ATOM 666 N N . LEU A 1 86 ? -4.347 -15.323 -21.447 1.00 70.69 86 LEU A N 1
ATOM 667 C CA . LEU A 1 86 ? -3.069 -15.776 -21.996 1.00 70.69 86 LEU A CA 1
ATOM 668 C C . LEU A 1 86 ? -3.125 -17.243 -22.436 1.00 70.69 86 LEU A C 1
ATOM 670 O O . LEU A 1 86 ? -3.602 -18.127 -21.712 1.00 70.69 86 LEU A O 1
ATOM 674 N N . GLY A 1 87 ? -2.621 -17.512 -23.637 1.00 63.94 87 GLY A N 1
ATOM 675 C CA . GLY A 1 87 ? -2.447 -18.852 -24.181 1.00 63.94 87 GLY A CA 1
ATOM 676 C C . GLY A 1 87 ? -1.335 -19.622 -23.464 1.00 63.94 87 GLY A C 1
ATOM 677 O O . GLY A 1 87 ? -0.453 -19.048 -22.837 1.00 63.94 87 GLY A O 1
ATOM 678 N N . LYS A 1 88 ? -1.337 -20.959 -23.583 1.00 62.66 88 LYS A N 1
ATOM 679 C CA . LYS A 1 88 ? -0.296 -21.818 -22.974 1.00 62.66 88 LYS A CA 1
ATOM 680 C C . LYS A 1 88 ? 1.122 -21.562 -23.518 1.00 62.66 88 LYS A C 1
ATOM 682 O O . LYS A 1 88 ? 2.080 -22.005 -22.902 1.00 62.66 88 LYS A O 1
ATOM 687 N N . ALA A 1 89 ? 1.245 -20.892 -24.665 1.00 62.56 89 ALA A N 1
ATOM 688 C CA . ALA A 1 89 ? 2.521 -20.554 -25.294 1.00 62.56 89 ALA A CA 1
ATOM 689 C C . ALA A 1 89 ? 3.044 -19.154 -24.911 1.00 62.56 89 ALA A C 1
ATOM 691 O O . ALA A 1 89 ? 4.136 -18.783 -25.339 1.00 62.56 89 ALA A O 1
ATOM 692 N N . ASP A 1 90 ? 2.290 -18.375 -24.125 1.00 68.94 90 ASP A N 1
ATOM 693 C CA . ASP A 1 90 ? 2.686 -17.019 -23.751 1.00 68.94 90 ASP A CA 1
ATOM 694 C C . ASP A 1 90 ? 3.753 -17.051 -22.651 1.00 68.94 90 ASP A C 1
ATOM 696 O O . ASP A 1 90 ? 3.484 -17.336 -21.485 1.00 68.94 90 ASP A O 1
ATOM 700 N N . THR A 1 91 ? 4.988 -16.720 -23.025 1.00 76.50 91 THR A N 1
ATOM 701 C CA . THR A 1 91 ? 6.153 -16.659 -22.124 1.00 76.50 91 THR A CA 1
ATOM 702 C C . THR A 1 91 ? 6.344 -15.282 -21.488 1.00 76.50 91 THR A C 1
ATOM 704 O O . THR A 1 91 ? 7.396 -14.995 -20.912 1.00 76.50 91 THR A O 1
ATOM 707 N N . CYS A 1 92 ? 5.354 -14.391 -21.603 1.00 85.75 92 CYS A N 1
ATOM 708 C CA . CYS A 1 92 ? 5.482 -13.039 -21.083 1.00 85.75 92 CYS A CA 1
ATOM 709 C C . CYS A 1 92 ? 5.586 -13.052 -19.549 1.00 85.75 92 CYS A C 1
ATOM 711 O O . CYS A 1 92 ? 4.922 -13.819 -18.849 1.00 85.75 92 CYS A O 1
ATOM 713 N N . SER A 1 93 ? 6.446 -12.186 -19.013 1.00 90.25 93 SER A N 1
ATOM 714 C CA . SER A 1 93 ? 6.531 -11.973 -17.568 1.00 90.25 93 SER A CA 1
ATOM 715 C C . SER A 1 93 ? 5.204 -11.420 -17.046 1.00 90.25 93 SER A C 1
ATOM 717 O O . SER A 1 93 ? 4.577 -10.577 -17.695 1.00 90.25 93 SER A O 1
ATOM 719 N N . SER A 1 94 ? 4.807 -11.826 -15.845 1.00 91.25 94 SER A N 1
ATOM 720 C CA . SER A 1 94 ? 3.626 -11.300 -15.151 1.00 91.25 94 SER A CA 1
ATOM 721 C C . SER A 1 94 ? 3.607 -9.772 -15.030 1.00 91.25 94 SER A C 1
ATOM 723 O O . SER A 1 94 ? 2.547 -9.164 -15.176 1.00 91.25 94 SER A O 1
ATOM 725 N N . LEU A 1 95 ? 4.767 -9.123 -14.878 1.00 93.50 95 LEU A N 1
ATOM 726 C CA . LEU A 1 95 ? 4.870 -7.660 -14.931 1.00 93.50 95 LEU A CA 1
ATOM 727 C C . LEU A 1 95 ? 4.460 -7.113 -16.304 1.00 93.50 95 LEU A C 1
ATOM 729 O O . LEU A 1 95 ? 3.672 -6.173 -16.385 1.00 93.50 95 LEU A O 1
ATOM 733 N N . SER A 1 96 ? 4.931 -7.735 -17.386 1.00 92.38 96 SER A N 1
ATOM 734 C CA . SER A 1 96 ? 4.585 -7.324 -18.749 1.00 92.38 96 SER A CA 1
ATOM 735 C C . SER A 1 96 ? 3.100 -7.523 -19.045 1.00 92.38 96 SER A C 1
ATOM 737 O O . SER A 1 96 ? 2.506 -6.676 -19.709 1.00 92.38 96 SER A O 1
ATOM 739 N N . ALA A 1 97 ? 2.487 -8.596 -18.536 1.00 90.56 97 ALA A N 1
ATOM 740 C CA . ALA A 1 97 ? 1.046 -8.827 -18.663 1.00 90.56 97 ALA A CA 1
ATOM 741 C C . ALA A 1 97 ? 0.216 -7.725 -17.973 1.00 90.56 97 ALA A C 1
ATOM 743 O O . ALA A 1 97 ? -0.869 -7.381 -18.433 1.00 90.56 97 ALA A O 1
ATOM 744 N N . LEU A 1 98 ? 0.751 -7.109 -16.913 1.00 91.25 98 LEU A N 1
ATOM 745 C CA . LEU A 1 98 ? 0.165 -5.938 -16.248 1.00 91.25 98 LEU A CA 1
ATOM 746 C C . LEU A 1 98 ? 0.519 -4.597 -16.920 1.00 91.25 98 LEU A C 1
ATOM 748 O O . LEU A 1 98 ? 0.158 -3.538 -16.402 1.00 91.25 98 LEU A O 1
ATOM 752 N N . GLY A 1 99 ? 1.237 -4.614 -18.047 1.00 93.19 99 GLY A N 1
ATOM 753 C CA . GLY A 1 99 ? 1.727 -3.409 -18.719 1.00 93.19 99 GLY A CA 1
ATOM 754 C C . GLY A 1 99 ? 2.868 -2.708 -17.974 1.00 93.19 99 GLY A C 1
ATOM 755 O O . GLY A 1 99 ? 3.079 -1.508 -18.161 1.00 93.19 99 GLY A O 1
ATOM 756 N N . LEU A 1 100 ? 3.590 -3.425 -17.109 1.00 96.56 100 LEU A N 1
ATOM 757 C CA . LEU A 1 100 ? 4.690 -2.895 -16.308 1.00 96.56 100 LEU A CA 1
ATOM 758 C C . LEU A 1 100 ? 6.061 -3.258 -16.911 1.00 96.56 100 LEU A C 1
ATOM 760 O O . LEU A 1 100 ? 6.234 -4.355 -17.449 1.00 96.56 100 LEU A O 1
ATOM 764 N N . PRO A 1 101 ? 7.075 -2.378 -16.796 1.00 96.31 101 PRO A N 1
ATOM 765 C CA . PRO A 1 101 ? 8.441 -2.698 -17.190 1.00 96.31 101 PRO A CA 1
ATOM 766 C C . PRO A 1 101 ? 9.004 -3.884 -16.395 1.00 96.31 101 PRO A C 1
ATOM 768 O O . PRO A 1 101 ? 9.024 -3.861 -15.166 1.00 96.31 101 PRO A O 1
ATOM 771 N N . VAL A 1 102 ? 9.545 -4.884 -17.095 1.00 94.62 102 VAL A N 1
ATOM 772 C CA . VAL A 1 102 ? 10.168 -6.065 -16.462 1.00 94.62 102 VAL A CA 1
ATOM 773 C C . VAL A 1 102 ? 11.425 -5.682 -15.671 1.00 94.62 102 VAL A C 1
ATOM 775 O O . VAL A 1 102 ? 11.646 -6.157 -14.562 1.00 94.62 102 VAL A O 1
ATOM 778 N N . VAL A 1 103 ? 12.243 -4.770 -16.212 1.00 94.19 103 VAL A N 1
ATOM 779 C CA . VAL A 1 103 ? 13.419 -4.237 -15.509 1.00 94.19 103 VAL A CA 1
ATOM 780 C C . VAL A 1 103 ? 12.965 -3.163 -14.527 1.00 94.19 103 VAL A C 1
ATOM 782 O O . VAL A 1 103 ? 12.701 -2.025 -14.931 1.00 94.19 103 VAL A O 1
ATOM 785 N N . TRP A 1 104 ? 12.892 -3.531 -13.248 1.00 93.69 104 TRP A N 1
ATOM 786 C CA . TRP A 1 104 ? 12.429 -2.656 -12.169 1.00 93.69 104 TRP A CA 1
ATOM 787 C C . TRP A 1 104 ? 13.510 -2.267 -11.155 1.00 93.69 104 TRP A C 1
ATOM 789 O O . TRP A 1 104 ? 13.374 -1.218 -10.531 1.00 93.69 104 TRP A O 1
ATOM 799 N N . MET A 1 105 ? 14.595 -3.042 -11.035 1.00 92.75 105 MET A N 1
ATOM 800 C CA . MET A 1 105 ? 15.700 -2.801 -10.096 1.00 92.75 105 MET A CA 1
ATOM 801 C C . MET A 1 105 ? 16.875 -2.033 -10.741 1.00 92.75 105 MET A C 1
ATOM 803 O O . MET A 1 105 ? 17.046 -2.035 -11.964 1.00 92.75 105 MET A O 1
ATOM 807 N N . GLY A 1 106 ? 17.683 -1.354 -9.922 1.00 93.62 106 GLY A N 1
ATOM 808 C CA . GLY A 1 106 ? 18.815 -0.526 -10.343 1.00 93.62 106 GLY A CA 1
ATOM 809 C C . GLY A 1 106 ? 18.392 0.824 -10.936 1.00 93.62 106 GLY A C 1
ATOM 810 O O . GLY A 1 106 ? 17.203 1.116 -11.083 1.00 93.62 106 GLY A O 1
ATOM 811 N N . LEU A 1 107 ? 19.362 1.664 -11.316 1.00 94.94 107 LEU A N 1
ATOM 812 C CA . LEU A 1 107 ? 19.084 3.019 -11.822 1.00 94.94 107 LEU A CA 1
ATOM 813 C C . LEU A 1 107 ? 18.188 2.999 -13.073 1.00 94.94 107 LEU A C 1
ATOM 815 O O . LEU A 1 107 ? 17.239 3.776 -13.171 1.00 94.94 107 LEU A O 1
ATOM 819 N N . LYS A 1 108 ? 18.425 2.052 -13.991 1.00 95.44 108 LYS A N 1
ATOM 820 C CA . LYS A 1 108 ? 17.582 1.843 -15.180 1.00 95.44 108 LYS A CA 1
ATOM 821 C C . LYS A 1 108 ? 16.134 1.520 -14.800 1.00 95.44 108 LYS A C 1
ATOM 823 O O . LYS A 1 108 ? 15.211 2.099 -15.368 1.00 95.44 108 LYS A O 1
ATOM 828 N N . GLY A 1 109 ? 15.932 0.629 -13.830 1.00 96.06 109 GLY A N 1
ATOM 829 C CA . GLY A 1 109 ? 14.602 0.289 -13.334 1.00 96.06 109 GLY A CA 1
ATOM 830 C C . GLY A 1 109 ? 13.895 1.480 -12.687 1.00 96.06 109 GLY A C 1
ATOM 831 O O . GLY A 1 109 ? 12.731 1.742 -12.986 1.00 96.06 109 GLY A O 1
ATOM 832 N N . ALA A 1 110 ? 14.612 2.271 -11.886 1.00 96.94 110 ALA A N 1
ATOM 833 C CA . ALA A 1 110 ? 14.056 3.464 -11.253 1.00 96.94 110 ALA A CA 1
ATOM 834 C C . ALA A 1 110 ? 13.584 4.485 -12.298 1.00 96.94 110 ALA A C 1
ATOM 836 O O . ALA A 1 110 ? 12.483 5.017 -12.183 1.00 96.94 110 ALA A O 1
ATOM 837 N N . VAL A 1 111 ? 14.367 4.700 -13.359 1.00 96.94 111 VAL A N 1
ATOM 838 C CA . VAL A 1 111 ? 13.999 5.574 -14.485 1.00 96.94 111 VAL A CA 1
ATOM 839 C C . VAL A 1 111 ? 12.769 5.056 -15.232 1.00 96.94 111 VAL A C 1
ATOM 841 O O . VAL A 1 111 ? 11.859 5.837 -15.518 1.00 96.94 111 VAL A O 1
ATOM 844 N N . ASN A 1 112 ? 12.703 3.751 -15.520 1.00 97.56 112 ASN A N 1
ATOM 845 C CA . ASN A 1 112 ? 11.552 3.142 -16.195 1.00 97.56 112 ASN A CA 1
ATOM 846 C C . ASN A 1 112 ? 10.251 3.385 -15.418 1.00 97.56 112 ASN A C 1
ATOM 848 O O . ASN A 1 112 ? 9.262 3.857 -15.982 1.00 97.56 112 ASN A O 1
ATOM 852 N N . TYR A 1 113 ? 10.264 3.095 -14.117 1.00 98.06 113 TYR A N 1
ATOM 853 C CA . TYR A 1 113 ? 9.083 3.235 -13.271 1.00 98.06 113 TYR A CA 1
ATOM 854 C C . TYR A 1 113 ? 8.745 4.697 -12.975 1.00 98.06 113 TYR A C 1
ATOM 856 O O . TYR A 1 113 ? 7.566 5.045 -12.966 1.00 98.06 113 TYR A O 1
ATOM 864 N N . TYR A 1 114 ? 9.738 5.577 -12.823 1.00 97.75 114 TYR A N 1
ATOM 865 C CA . TYR A 1 114 ? 9.496 7.014 -12.693 1.00 97.75 114 TYR A CA 1
ATOM 866 C C . TYR A 1 114 ? 8.755 7.573 -13.915 1.00 97.75 114 TYR A C 1
ATOM 868 O O . TYR A 1 114 ? 7.701 8.190 -13.766 1.00 97.75 114 TYR A O 1
ATOM 876 N N . ARG A 1 115 ? 9.246 7.287 -15.130 1.00 96.75 115 ARG A N 1
ATOM 877 C CA . ARG A 1 115 ? 8.612 7.729 -16.385 1.00 96.75 115 ARG A CA 1
ATOM 878 C C . ARG A 1 115 ? 7.197 7.181 -16.542 1.00 96.75 115 ARG A C 1
ATOM 880 O O . ARG A 1 115 ? 6.292 7.930 -16.910 1.00 96.75 115 ARG A O 1
ATOM 887 N N . LEU A 1 116 ? 6.995 5.898 -16.235 1.00 97.75 116 LEU A N 1
ATOM 888 C CA . LEU A 1 116 ? 5.671 5.276 -16.244 1.00 97.75 116 LEU A CA 1
ATOM 889 C C . LEU A 1 116 ? 4.717 5.998 -15.284 1.00 97.75 116 LEU A C 1
ATOM 891 O O . LEU A 1 116 ? 3.613 6.375 -15.672 1.00 97.75 116 LEU A O 1
ATOM 895 N N . LEU A 1 117 ? 5.140 6.215 -14.037 1.00 97.31 117 LEU A N 1
ATOM 896 C CA . LEU A 1 117 ? 4.308 6.842 -13.013 1.00 97.31 117 LEU A CA 1
ATOM 897 C C . LEU A 1 117 ? 4.026 8.321 -13.315 1.00 97.31 117 LEU A C 1
ATOM 899 O O . LEU A 1 117 ? 2.915 8.782 -13.050 1.00 97.31 117 LEU A O 1
ATOM 903 N N . GLU A 1 118 ? 4.965 9.057 -13.914 1.00 96.44 118 GLU A N 1
ATOM 904 C CA . GLU A 1 118 ? 4.727 10.417 -14.420 1.00 96.44 118 GLU A CA 1
ATOM 905 C C . GLU A 1 118 ? 3.733 10.427 -15.587 1.00 96.44 118 GLU A C 1
ATOM 907 O O . GLU A 1 118 ? 2.824 11.259 -15.612 1.00 96.44 118 GLU A O 1
ATOM 912 N N . ALA A 1 119 ? 3.828 9.476 -16.520 1.00 96.81 119 ALA A N 1
ATOM 913 C CA . ALA A 1 119 ? 2.861 9.340 -17.607 1.00 96.81 119 ALA A CA 1
ATOM 914 C C . ALA A 1 119 ? 1.452 9.010 -17.082 1.00 96.81 119 ALA A C 1
ATOM 916 O O . ALA A 1 119 ? 0.470 9.580 -17.560 1.00 96.81 119 ALA A O 1
ATOM 917 N N . VAL A 1 120 ? 1.348 8.156 -16.059 1.00 96.19 120 VAL A N 1
ATOM 918 C CA . VAL A 1 120 ? 0.081 7.843 -15.374 1.00 96.19 120 VAL A CA 1
ATOM 919 C C . VAL A 1 120 ? -0.463 9.061 -14.629 1.00 96.19 120 VAL A C 1
ATOM 921 O O . VAL A 1 120 ? -1.649 9.374 -14.733 1.00 96.19 120 VAL A O 1
ATOM 924 N N . LYS A 1 121 ? 0.389 9.790 -13.901 1.00 94.62 121 LYS A N 1
ATOM 925 C CA . LYS A 1 121 ? 0.017 11.039 -13.218 1.00 94.62 121 LYS A CA 1
ATOM 926 C C . LYS A 1 121 ? -0.492 12.085 -14.216 1.00 94.62 121 LYS A C 1
ATOM 928 O O . LYS A 1 121 ? -1.506 12.727 -13.957 1.00 94.62 121 LYS A O 1
ATOM 933 N N . GLY A 1 122 ? 0.176 12.209 -15.362 1.00 94.88 122 GLY A N 1
ATOM 934 C CA . GLY A 1 122 ? -0.199 13.081 -16.475 1.00 94.88 122 GLY A CA 1
ATOM 935 C C . GLY A 1 122 ? -1.333 12.550 -17.357 1.00 94.88 122 GLY A C 1
ATOM 936 O O . GLY A 1 122 ? -1.609 13.161 -18.385 1.00 94.88 122 GLY A O 1
ATOM 937 N N . LYS A 1 123 ? -1.977 11.430 -16.990 1.00 94.38 123 LYS A N 1
ATOM 938 C CA . LYS A 1 123 ? -3.085 10.786 -17.724 1.00 94.38 123 LYS A CA 1
ATOM 939 C C . LYS A 1 123 ? -2.761 10.389 -19.175 1.00 94.38 123 LYS A C 1
ATOM 941 O O . LYS A 1 123 ? -3.671 10.199 -19.973 1.00 94.38 123 LYS A O 1
ATOM 946 N N . LYS A 1 124 ? -1.480 10.237 -19.518 1.00 96.19 124 LYS A N 1
ATOM 947 C CA . LYS A 1 124 ? -1.028 9.747 -20.834 1.00 96.19 124 LYS A CA 1
ATOM 948 C C . LYS A 1 124 ? -1.157 8.228 -20.954 1.00 96.19 124 LYS A C 1
ATOM 950 O O . LYS A 1 124 ? -1.326 7.709 -22.047 1.00 96.19 124 LYS A O 1
ATOM 955 N N . ILE A 1 125 ? -1.054 7.531 -19.823 1.00 94.25 125 ILE A N 1
ATOM 956 C CA . ILE A 1 125 ? -1.210 6.080 -19.699 1.00 94.25 125 ILE A CA 1
ATOM 957 C C . ILE A 1 125 ? -2.232 5.813 -18.596 1.00 94.25 125 ILE A C 1
ATOM 959 O O . ILE A 1 125 ? -2.234 6.492 -17.567 1.00 94.25 125 ILE A O 1
ATOM 963 N N . VAL A 1 126 ? -3.083 4.807 -18.790 1.00 93.44 126 VAL A N 1
ATOM 964 C CA . VAL A 1 126 ? -4.026 4.337 -17.773 1.00 93.44 126 VAL A CA 1
ATOM 965 C C . VAL A 1 126 ? -3.603 2.942 -17.334 1.00 93.44 126 VAL A C 1
ATOM 967 O O . VAL A 1 126 ? -3.658 2.000 -18.115 1.00 93.44 126 VAL A O 1
ATOM 970 N N . LEU A 1 127 ? -3.182 2.817 -16.076 1.00 92.38 127 LEU A N 1
ATOM 971 C CA . LEU A 1 127 ? -2.968 1.523 -15.430 1.00 92.38 127 LEU A CA 1
ATOM 972 C C . LEU A 1 127 ? -4.204 1.151 -14.617 1.00 92.38 127 LEU A C 1
ATOM 974 O O . LEU A 1 127 ? -4.823 2.022 -13.993 1.00 92.38 127 LEU A O 1
ATOM 978 N N . CYS A 1 128 ? -4.523 -0.144 -14.559 1.00 90.12 128 CYS A N 1
ATOM 979 C CA . CYS A 1 128 ? -5.484 -0.620 -13.572 1.00 90.12 128 CYS A CA 1
ATOM 980 C C . CYS A 1 128 ? -4.952 -0.333 -12.148 1.00 90.12 128 CYS A C 1
ATOM 982 O O . CYS A 1 128 ? -3.733 -0.235 -11.951 1.00 90.12 128 CYS A O 1
ATOM 984 N N . PRO A 1 129 ? -5.832 -0.179 -11.139 1.00 90.19 129 PRO A N 1
ATOM 985 C CA . PRO A 1 129 ? -5.412 0.178 -9.782 1.00 90.19 129 PRO A CA 1
ATOM 986 C C . PRO A 1 129 ? -4.339 -0.754 -9.207 1.00 90.19 129 PRO A C 1
ATOM 988 O O . PRO A 1 129 ? -3.352 -0.276 -8.654 1.00 90.19 129 PRO A O 1
ATOM 991 N N . PHE A 1 130 ? -4.480 -2.064 -9.416 1.00 92.00 130 PHE A N 1
ATOM 992 C CA . PHE A 1 130 ? -3.511 -3.058 -8.960 1.00 92.00 130 PHE A CA 1
ATOM 993 C C . PHE A 1 130 ? -2.126 -2.867 -9.592 1.00 92.00 130 PHE A C 1
ATOM 995 O O . PHE A 1 130 ? -1.149 -2.687 -8.868 1.00 92.00 130 PHE A O 1
ATOM 1002 N N . ALA A 1 131 ? -2.037 -2.796 -10.927 1.00 94.56 131 ALA A N 1
ATOM 1003 C CA . ALA A 1 131 ? -0.773 -2.558 -11.628 1.00 94.56 131 ALA A CA 1
ATOM 1004 C C . ALA A 1 131 ? -0.119 -1.237 -11.192 1.00 94.56 131 ALA A C 1
ATOM 1006 O O . ALA A 1 131 ? 1.096 -1.164 -11.012 1.00 94.56 131 ALA A O 1
ATOM 1007 N N . LYS A 1 132 ? -0.924 -0.196 -10.948 1.00 95.19 132 LYS A N 1
ATOM 1008 C CA . LYS A 1 132 ? -0.436 1.079 -10.416 1.00 95.19 132 LYS A CA 1
ATOM 1009 C C . LYS A 1 132 ? 0.172 0.929 -9.019 1.00 95.19 132 LYS A C 1
ATOM 1011 O O . LYS A 1 132 ? 1.238 1.492 -8.781 1.00 95.19 132 LYS A O 1
ATOM 1016 N N . HIS A 1 133 ? -0.473 0.200 -8.109 1.00 95.06 133 HIS A N 1
ATOM 1017 C CA . HIS A 1 133 ? 0.063 -0.026 -6.764 1.00 95.06 133 HIS A CA 1
ATOM 1018 C C . HIS A 1 133 ? 1.344 -0.870 -6.802 1.00 95.06 133 HIS A C 1
ATOM 1020 O O . HIS A 1 133 ? 2.315 -0.516 -6.134 1.00 95.06 133 HIS A O 1
ATOM 1026 N N . ILE A 1 134 ? 1.400 -1.907 -7.647 1.00 95.81 134 ILE A N 1
ATOM 1027 C CA . ILE A 1 134 ? 2.627 -2.685 -7.883 1.00 95.81 134 ILE A CA 1
ATOM 1028 C C . ILE A 1 134 ? 3.745 -1.778 -8.405 1.00 95.81 134 ILE A C 1
ATOM 1030 O O . ILE A 1 134 ? 4.844 -1.784 -7.858 1.00 95.81 134 ILE A O 1
ATOM 1034 N N . ALA A 1 135 ? 3.463 -0.919 -9.388 1.00 97.38 135 ALA A N 1
ATOM 1035 C CA . ALA A 1 135 ? 4.450 0.019 -9.914 1.00 97.38 135 ALA A CA 1
ATOM 1036 C C . ALA A 1 135 ? 4.980 0.994 -8.855 1.00 97.38 135 ALA A C 1
ATOM 1038 O O . ALA A 1 135 ? 6.175 1.289 -8.819 1.00 97.38 135 ALA A O 1
ATOM 1039 N N . GLN A 1 136 ? 4.107 1.475 -7.970 1.00 97.12 136 GLN A N 1
ATOM 1040 C CA . GLN A 1 136 ? 4.498 2.334 -6.855 1.00 97.12 136 GLN A CA 1
ATOM 1041 C C . GLN A 1 136 ? 5.387 1.590 -5.850 1.00 97.12 136 GLN A C 1
ATOM 1043 O O . GLN A 1 136 ? 6.397 2.146 -5.420 1.00 97.12 136 GLN A O 1
ATOM 1048 N N . ILE A 1 137 ? 5.051 0.343 -5.506 1.00 96.75 137 ILE A N 1
ATOM 1049 C CA . ILE A 1 137 ? 5.860 -0.497 -4.613 1.00 96.75 137 ILE A CA 1
ATOM 1050 C C . ILE A 1 137 ? 7.235 -0.762 -5.221 1.00 96.75 137 ILE A C 1
ATOM 1052 O O . ILE A 1 137 ? 8.236 -0.480 -4.571 1.00 96.75 137 ILE A O 1
ATOM 1056 N N . LEU A 1 138 ? 7.299 -1.235 -6.467 1.00 96.75 138 LEU A N 1
ATOM 1057 C CA . LEU A 1 138 ? 8.563 -1.537 -7.147 1.00 96.75 138 LEU A CA 1
ATOM 1058 C C . LEU A 1 138 ? 9.465 -0.303 -7.241 1.00 96.75 138 LEU A C 1
ATOM 1060 O O . LEU A 1 138 ? 10.664 -0.391 -6.976 1.00 96.75 138 LEU A O 1
ATOM 1064 N N . PHE A 1 139 ? 8.886 0.864 -7.542 1.00 97.88 139 PHE A N 1
ATOM 1065 C CA . PHE A 1 139 ? 9.627 2.122 -7.539 1.00 97.88 139 PHE A CA 1
ATOM 1066 C C . PHE A 1 139 ? 10.195 2.453 -6.155 1.00 97.88 139 PHE A C 1
ATOM 1068 O O . PHE A 1 139 ? 11.365 2.810 -6.040 1.00 97.88 139 PHE A O 1
ATOM 1075 N N . TYR A 1 140 ? 9.394 2.308 -5.097 1.00 97.38 140 TYR A N 1
ATOM 1076 C CA . TYR A 1 140 ? 9.825 2.569 -3.725 1.00 97.38 140 TYR A CA 1
ATOM 1077 C C . TYR A 1 140 ? 10.902 1.593 -3.236 1.00 97.38 140 TYR A C 1
ATOM 1079 O O . TYR A 1 140 ? 11.912 2.037 -2.689 1.00 97.38 140 TYR A O 1
ATOM 1087 N N . LEU A 1 141 ? 10.719 0.290 -3.461 1.00 95.44 141 LEU A N 1
ATOM 1088 C CA . LEU A 1 141 ? 11.687 -0.740 -3.087 1.00 95.44 141 LEU A CA 1
ATOM 1089 C C . LEU A 1 141 ? 13.021 -0.514 -3.799 1.00 95.44 141 LEU A C 1
ATOM 1091 O O . LEU A 1 141 ? 14.069 -0.486 -3.156 1.00 95.44 141 LEU A O 1
ATOM 1095 N N . ASN A 1 142 ? 12.992 -0.258 -5.109 1.00 95.62 142 ASN A N 1
ATOM 1096 C CA . ASN A 1 142 ? 14.209 0.036 -5.852 1.00 95.62 142 ASN A CA 1
ATOM 1097 C C . ASN A 1 142 ? 14.860 1.358 -5.410 1.00 95.62 142 ASN A C 1
ATOM 1099 O O . ASN A 1 142 ? 16.077 1.432 -5.277 1.00 95.62 142 ASN A O 1
ATOM 1103 N N . TYR A 1 143 ? 14.069 2.394 -5.115 1.00 95.94 143 TYR A N 1
ATOM 1104 C CA . TYR A 1 143 ? 14.594 3.647 -4.567 1.00 95.94 143 TYR A CA 1
ATOM 1105 C C . TYR A 1 143 ? 15.340 3.410 -3.244 1.00 95.94 143 TYR A C 1
ATOM 1107 O O . TYR A 1 143 ? 16.449 3.909 -3.068 1.00 95.94 143 TYR A O 1
ATOM 1115 N N . LYS A 1 144 ? 14.776 2.597 -2.340 1.00 94.50 144 LYS A N 1
ATOM 1116 C CA . LYS A 1 144 ? 15.419 2.217 -1.072 1.00 94.50 144 LYS A CA 1
ATOM 1117 C C . LYS A 1 144 ? 16.677 1.379 -1.279 1.00 94.50 144 LYS A C 1
ATOM 1119 O O . LYS A 1 144 ? 17.672 1.596 -0.593 1.00 94.50 144 LYS A O 1
ATOM 1124 N N . TRP A 1 145 ? 16.654 0.465 -2.244 1.00 93.56 145 TRP A N 1
ATOM 1125 C CA . TRP A 1 145 ? 17.832 -0.308 -2.620 1.00 93.56 145 TRP A CA 1
ATOM 1126 C C . TRP A 1 145 ? 18.962 0.597 -3.135 1.00 93.56 145 TRP A C 1
ATOM 1128 O O . TRP A 1 145 ? 20.094 0.473 -2.671 1.00 93.56 145 TRP A O 1
ATOM 1138 N N . LEU A 1 146 ? 18.651 1.558 -4.014 1.00 93.38 146 LEU A N 1
ATOM 1139 C CA . LEU A 1 146 ? 19.609 2.537 -4.540 1.00 93.38 146 LEU A CA 1
ATOM 1140 C C . LEU A 1 146 ? 20.177 3.445 -3.446 1.00 93.38 146 LEU A C 1
ATOM 1142 O O . LEU A 1 146 ? 21.370 3.726 -3.470 1.00 93.38 146 LEU A O 1
ATOM 1146 N N . GLU A 1 147 ? 19.358 3.873 -2.477 1.00 92.00 147 GLU A N 1
ATOM 1147 C CA . GLU A 1 147 ? 19.841 4.648 -1.324 1.00 92.00 147 GLU A CA 1
ATOM 1148 C C . GLU A 1 147 ? 20.907 3.883 -0.530 1.00 92.00 147 GLU A C 1
ATOM 1150 O O . GLU A 1 147 ? 21.851 4.501 -0.045 1.00 92.00 147 GLU A O 1
ATOM 1155 N N . LYS A 1 148 ? 20.776 2.557 -0.409 1.00 89.06 148 LYS A N 1
ATOM 1156 C CA . LYS A 1 148 ? 21.727 1.717 0.331 1.00 89.06 148 LYS A CA 1
ATOM 1157 C C . LYS A 1 148 ? 22.981 1.362 -0.480 1.00 89.06 148 LYS A C 1
ATOM 1159 O O . LYS A 1 148 ? 24.051 1.245 0.106 1.00 89.06 148 LYS A O 1
ATOM 1164 N N . HIS A 1 149 ? 22.850 1.158 -1.792 1.00 87.50 149 HIS A N 1
ATOM 1165 C CA . HIS A 1 149 ? 23.892 0.517 -2.611 1.00 87.50 149 HIS A CA 1
ATOM 1166 C C . HIS A 1 149 ? 24.627 1.444 -3.578 1.00 87.50 149 HIS A C 1
ATOM 1168 O O . HIS A 1 149 ? 25.657 1.049 -4.120 1.00 87.50 149 HIS A O 1
ATOM 1174 N N . MET A 1 150 ? 24.118 2.645 -3.846 1.00 84.19 150 MET A N 1
ATOM 1175 C CA . MET A 1 150 ? 24.865 3.607 -4.651 1.00 84.19 150 MET A CA 1
ATOM 1176 C C . MET A 1 150 ? 25.704 4.493 -3.742 1.00 84.19 150 MET A C 1
ATOM 1178 O O . MET A 1 150 ? 25.167 5.107 -2.819 1.00 84.19 150 MET A O 1
ATOM 1182 N N . ASP A 1 151 ? 27.000 4.600 -4.045 1.00 69.00 151 ASP A N 1
ATOM 1183 C CA . ASP A 1 151 ? 27.865 5.620 -3.457 1.00 69.00 151 ASP A CA 1
ATOM 1184 C C . ASP A 1 151 ? 27.268 6.991 -3.771 1.00 69.00 151 ASP A C 1
ATOM 1186 O O . ASP A 1 151 ? 27.292 7.473 -4.906 1.00 69.00 151 ASP A O 1
ATOM 1190 N N . GLN A 1 152 ? 26.661 7.604 -2.757 1.00 64.12 152 GLN A N 1
ATOM 1191 C CA . GLN A 1 152 ? 25.830 8.788 -2.956 1.00 64.12 152 GLN A CA 1
ATOM 1192 C C . GLN A 1 152 ? 26.644 10.038 -3.307 1.00 64.12 152 GLN A C 1
ATOM 1194 O O . GLN A 1 152 ? 26.049 11.049 -3.676 1.00 64.12 152 GLN A O 1
ATOM 1199 N N . GLY A 1 153 ? 27.983 9.999 -3.227 1.00 69.25 153 GLY A N 1
ATOM 1200 C CA . GLY A 1 153 ? 28.853 11.138 -3.529 1.00 69.25 153 GLY A CA 1
ATOM 1201 C C . GLY A 1 153 ? 28.254 12.459 -3.021 1.00 69.25 153 GLY A C 1
ATOM 1202 O O . GLY A 1 153 ? 28.019 12.621 -1.828 1.00 69.25 153 GLY A O 1
ATOM 1203 N N . ARG A 1 154 ? 27.938 13.383 -3.946 1.00 66.00 154 ARG A N 1
ATOM 1204 C CA . ARG A 1 154 ? 27.151 14.609 -3.671 1.00 66.00 154 ARG A CA 1
ATOM 1205 C C . ARG A 1 154 ? 25.691 14.572 -4.161 1.00 66.00 154 ARG A C 1
ATOM 1207 O O . ARG A 1 154 ? 24.963 15.531 -3.913 1.00 66.00 154 ARG A O 1
ATOM 1214 N N . ALA A 1 155 ? 25.255 13.547 -4.896 1.00 82.06 155 ALA A N 1
ATOM 1215 C CA . ALA A 1 155 ? 23.964 13.548 -5.593 1.00 82.06 155 ALA A CA 1
ATOM 1216 C C . ALA A 1 155 ? 22.980 12.546 -4.976 1.00 82.06 155 ALA A C 1
ATOM 1218 O O . ALA A 1 155 ? 23.244 11.352 -4.907 1.00 82.06 155 ALA A O 1
ATOM 1219 N N . SER A 1 156 ? 21.795 13.024 -4.587 1.00 91.25 156 SER A N 1
ATOM 1220 C CA . SER A 1 156 ? 20.735 12.142 -4.088 1.00 91.25 156 SER A CA 1
ATOM 1221 C C . SER A 1 156 ? 20.214 11.196 -5.177 1.00 91.25 156 SER A C 1
ATOM 1223 O O . SER A 1 156 ? 20.236 11.537 -6.361 1.00 91.25 156 SER A O 1
ATOM 1225 N N . VAL A 1 157 ? 19.641 10.050 -4.786 1.00 93.69 157 VAL A N 1
ATOM 1226 C CA . VAL A 1 157 ? 19.012 9.087 -5.717 1.00 93.69 157 VAL A CA 1
ATOM 1227 C C . VAL A 1 157 ? 17.984 9.770 -6.625 1.00 93.69 157 VAL A C 1
ATOM 1229 O O . VAL A 1 157 ? 17.977 9.548 -7.833 1.00 93.69 157 VAL A O 1
ATOM 1232 N N . ALA A 1 158 ? 17.165 10.676 -6.080 1.00 94.50 158 ALA A N 1
ATOM 1233 C CA . ALA A 1 158 ? 16.229 11.470 -6.876 1.00 94.50 158 ALA A CA 1
ATOM 1234 C C . ALA A 1 158 ? 16.931 12.318 -7.953 1.00 94.50 158 ALA A C 1
ATOM 1236 O O . ALA A 1 158 ? 16.447 12.406 -9.078 1.00 94.50 158 ALA A O 1
ATOM 1237 N N . THR A 1 159 ? 18.084 12.909 -7.632 1.00 9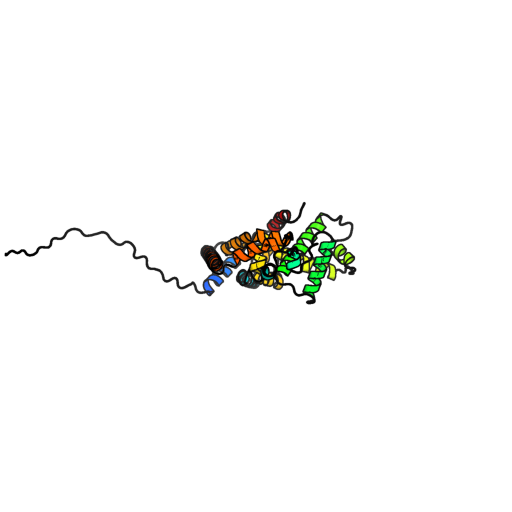3.44 159 THR A N 1
ATOM 1238 C CA . THR A 1 159 ? 18.896 13.670 -8.597 1.00 93.44 159 THR A CA 1
ATOM 1239 C C . THR A 1 159 ? 19.455 12.754 -9.685 1.00 93.44 159 THR A C 1
ATOM 1241 O O . THR A 1 159 ? 19.386 13.102 -10.860 1.00 93.44 159 THR A O 1
ATOM 1244 N N . LEU A 1 160 ? 19.948 11.564 -9.324 1.00 93.00 160 LEU A N 1
ATOM 1245 C CA . LEU A 1 160 ? 20.455 10.578 -10.286 1.00 93.00 160 LEU A CA 1
ATOM 1246 C C . LEU A 1 160 ? 19.364 10.115 -11.263 1.00 93.00 160 LEU A C 1
ATOM 1248 O O . LEU A 1 160 ? 19.602 10.066 -12.471 1.00 93.00 160 LEU A O 1
ATOM 1252 N N . ILE A 1 161 ? 18.157 9.831 -10.760 1.00 94.75 161 ILE A N 1
ATOM 1253 C CA . ILE A 1 161 ? 17.001 9.453 -11.588 1.00 94.75 161 ILE A CA 1
ATOM 1254 C C . ILE A 1 161 ? 16.666 10.570 -12.585 1.00 94.75 161 ILE A C 1
ATOM 1256 O O . ILE A 1 161 ? 16.539 10.299 -13.779 1.00 94.75 161 ILE A O 1
ATOM 1260 N N . LEU A 1 162 ? 16.562 11.820 -12.119 1.00 93.81 162 LEU A N 1
ATOM 1261 C CA . LEU A 1 162 ? 16.211 12.970 -12.962 1.00 93.81 162 LEU A CA 1
ATOM 1262 C C . LEU A 1 162 ? 17.282 13.260 -14.021 1.00 93.81 162 LEU A C 1
ATOM 1264 O O . LEU A 1 162 ? 16.953 13.371 -15.200 1.00 93.81 162 LEU A O 1
ATOM 1268 N N . ASN A 1 163 ? 18.561 13.263 -13.636 1.00 91.94 163 ASN A N 1
ATOM 1269 C CA . ASN A 1 163 ? 19.672 13.444 -14.573 1.00 91.94 163 ASN A CA 1
ATOM 1270 C C . ASN A 1 163 ? 19.651 12.380 -15.679 1.00 91.94 163 ASN A C 1
ATOM 1272 O O . ASN A 1 163 ? 19.812 12.697 -16.855 1.00 91.94 163 ASN A O 1
ATOM 1276 N N . THR A 1 164 ? 19.379 11.123 -15.316 1.00 92.06 164 THR A N 1
ATOM 1277 C CA . THR A 1 164 ? 19.270 10.019 -16.284 1.00 92.06 164 THR A CA 1
ATOM 1278 C C . THR A 1 164 ? 18.032 10.154 -17.177 1.00 92.06 164 THR A C 1
ATOM 1280 O O . THR A 1 164 ? 18.016 9.672 -18.309 1.00 92.06 164 THR A O 1
ATOM 1283 N N . CYS A 1 165 ? 16.990 10.844 -16.706 1.00 90.00 165 CYS A N 1
ATOM 1284 C CA . CYS A 1 165 ? 15.833 11.202 -17.521 1.00 90.00 165 CYS A CA 1
ATOM 1285 C C . CYS A 1 165 ? 16.086 12.398 -18.452 1.00 90.00 165 CYS A C 1
ATOM 1287 O O . CYS A 1 165 ? 15.177 12.741 -19.205 1.00 90.00 165 CYS A O 1
ATOM 1289 N N . SER A 1 166 ? 17.279 13.007 -18.417 1.00 89.44 166 SER A N 1
ATOM 1290 C CA . SER A 1 166 ? 17.577 14.303 -19.047 1.00 89.44 166 SER A CA 1
ATOM 1291 C C . SER A 1 166 ? 16.676 15.429 -18.525 1.00 89.44 166 SER A C 1
ATOM 1293 O O . SER A 1 166 ? 16.383 16.398 -19.222 1.00 89.44 166 SER A O 1
ATOM 1295 N N . GLU A 1 167 ? 16.223 15.298 -17.279 1.00 82.25 167 GLU A N 1
ATOM 1296 C CA . GLU A 1 167 ? 15.402 16.280 -16.593 1.00 82.25 167 GLU A CA 1
ATOM 1297 C C . GLU A 1 167 ? 16.258 17.106 -15.635 1.00 82.25 167 GLU A C 1
ATOM 1299 O O . GLU A 1 167 ? 16.932 16.560 -14.765 1.00 82.25 167 GLU A O 1
ATOM 1304 N N . GLU A 1 168 ? 16.183 18.436 -15.742 1.00 83.56 168 GLU A N 1
ATOM 1305 C CA . GLU A 1 168 ? 16.838 19.326 -14.783 1.00 83.56 168 GLU A CA 1
ATOM 1306 C C . GLU A 1 168 ? 16.346 19.038 -13.348 1.00 83.56 168 GLU A C 1
ATOM 1308 O O . GLU A 1 168 ? 15.133 19.090 -13.098 1.00 83.56 168 GLU A O 1
ATOM 1313 N N . PRO A 1 169 ? 17.245 18.743 -12.391 1.00 84.69 169 PRO A N 1
ATOM 1314 C CA . PRO A 1 169 ? 16.877 18.364 -11.035 1.00 84.69 169 PRO A CA 1
ATOM 1315 C C . PRO A 1 169 ? 16.564 19.604 -10.190 1.00 84.69 169 PRO A C 1
ATOM 1317 O O . PRO A 1 169 ? 17.309 19.979 -9.284 1.00 84.69 169 PRO A O 1
ATOM 1320 N N . SER A 1 170 ? 15.437 20.256 -10.455 1.00 89.56 170 SER A N 1
ATOM 1321 C CA . SER A 1 170 ? 14.936 21.324 -9.587 1.00 89.56 170 SER A CA 1
ATOM 1322 C C . SER A 1 170 ? 14.427 20.761 -8.253 1.00 89.56 170 SER A C 1
ATOM 1324 O O . SER A 1 170 ? 14.115 19.572 -8.136 1.00 89.56 170 SER A O 1
ATOM 1326 N N . LYS A 1 171 ? 14.302 21.616 -7.227 1.00 88.88 171 LYS A N 1
ATOM 1327 C CA . LYS A 1 171 ? 13.718 21.219 -5.932 1.00 88.88 171 LYS A CA 1
ATOM 1328 C C . LYS A 1 171 ? 12.331 20.591 -6.117 1.00 88.88 171 LYS A C 1
ATOM 1330 O O . LYS A 1 171 ? 12.109 19.484 -5.653 1.00 88.88 171 LYS A O 1
ATOM 1335 N N . SER A 1 172 ? 11.462 21.247 -6.887 1.00 90.69 172 SER A N 1
ATOM 1336 C CA . SER A 1 172 ? 10.108 20.761 -7.189 1.00 90.69 172 SER A CA 1
ATOM 1337 C C . SER A 1 172 ? 10.104 19.366 -7.831 1.00 90.69 172 SER A C 1
ATOM 1339 O O . SER A 1 172 ? 9.320 18.501 -7.445 1.00 90.69 172 SER A O 1
ATOM 1341 N N . ARG A 1 173 ? 11.023 19.093 -8.768 1.00 90.06 173 ARG A N 1
ATOM 1342 C CA . ARG A 1 173 ? 11.123 17.771 -9.407 1.00 90.06 173 ARG A CA 1
ATOM 1343 C C . ARG A 1 173 ? 11.641 16.697 -8.459 1.00 90.06 173 ARG A C 1
ATOM 1345 O O . ARG A 1 173 ? 11.098 15.594 -8.446 1.00 90.06 173 ARG A O 1
ATOM 1352 N N . ARG A 1 174 ? 12.633 17.018 -7.625 1.00 91.94 174 ARG A N 1
ATOM 1353 C CA . ARG A 1 174 ? 13.090 16.100 -6.570 1.00 91.94 174 ARG A CA 1
ATOM 1354 C C . ARG A 1 174 ? 11.980 15.804 -5.566 1.00 91.94 174 ARG A C 1
ATOM 1356 O O . ARG A 1 174 ? 11.772 14.639 -5.242 1.00 91.94 174 ARG A O 1
ATOM 1363 N N . ASP A 1 175 ? 11.231 16.821 -5.154 1.00 91.94 175 ASP A N 1
ATOM 1364 C CA . ASP A 1 175 ? 10.089 16.674 -4.249 1.00 91.94 175 ASP A CA 1
ATOM 1365 C C . ASP A 1 175 ? 8.958 15.860 -4.899 1.00 91.94 175 ASP A C 1
ATOM 1367 O O . ASP A 1 175 ? 8.252 15.118 -4.222 1.00 91.94 175 ASP A O 1
ATOM 1371 N N . ASN A 1 176 ? 8.806 15.910 -6.224 1.00 93.38 176 ASN A N 1
ATOM 1372 C CA . ASN A 1 176 ? 7.889 15.027 -6.940 1.00 93.38 176 ASN A CA 1
ATOM 1373 C C . ASN A 1 176 ? 8.361 13.559 -6.926 1.00 93.38 176 ASN A C 1
ATOM 1375 O O . ASN A 1 176 ? 7.553 12.647 -6.752 1.00 93.38 176 ASN A O 1
ATOM 1379 N N . VAL A 1 177 ? 9.666 13.301 -7.055 1.00 95.12 177 VAL A N 1
ATOM 1380 C CA . VAL A 1 177 ? 10.208 11.941 -6.897 1.00 95.12 177 VAL A CA 1
ATOM 1381 C C . VAL A 1 177 ? 9.936 11.429 -5.479 1.00 95.12 177 VAL A C 1
ATOM 1383 O O . VAL A 1 177 ? 9.285 10.397 -5.311 1.00 95.12 177 VAL A O 1
ATOM 1386 N N . THR A 1 178 ? 10.392 12.151 -4.455 1.00 94.00 178 THR A N 1
ATOM 1387 C CA . THR A 1 178 ? 10.379 11.668 -3.066 1.00 94.00 178 THR A CA 1
ATOM 1388 C C . THR A 1 178 ? 9.026 11.870 -2.377 1.00 94.00 178 THR A C 1
ATOM 1390 O O . THR A 1 178 ? 8.429 10.931 -1.848 1.00 94.00 178 THR A O 1
ATOM 1393 N N . GLY A 1 179 ? 8.504 13.092 -2.411 1.00 91.06 179 GLY A N 1
ATOM 1394 C CA . GLY A 1 179 ? 7.278 13.506 -1.731 1.00 91.06 179 GLY A CA 1
ATOM 1395 C C . GLY A 1 179 ? 5.992 12.986 -2.374 1.00 91.06 179 GLY A C 1
ATOM 1396 O O . GLY A 1 179 ? 4.993 12.832 -1.669 1.00 91.06 179 GLY A O 1
ATOM 1397 N N . TYR A 1 180 ? 6.007 12.666 -3.675 1.00 94.38 180 TYR A N 1
ATOM 1398 C CA . TYR A 1 180 ? 4.850 12.091 -4.370 1.00 94.38 180 TYR A CA 1
ATOM 1399 C C . TYR A 1 180 ? 5.012 10.591 -4.652 1.00 94.38 180 TYR A C 1
ATOM 1401 O O . TYR A 1 180 ? 4.253 9.791 -4.099 1.00 94.38 180 TYR A O 1
ATOM 1409 N N . HIS A 1 181 ? 5.975 10.180 -5.486 1.00 96.38 181 HIS A N 1
ATOM 1410 C CA . HIS A 1 181 ? 6.057 8.780 -5.941 1.00 96.38 181 HIS A CA 1
ATOM 1411 C C . HIS A 1 181 ? 6.595 7.829 -4.876 1.00 96.38 181 HIS A C 1
ATOM 1413 O O . HIS A 1 181 ? 5.923 6.847 -4.553 1.00 96.38 181 HIS A O 1
ATOM 1419 N N . VAL A 1 182 ? 7.750 8.137 -4.277 1.00 96.88 182 VAL A N 1
ATOM 1420 C CA . VAL A 1 182 ? 8.343 7.319 -3.200 1.00 96.88 182 VAL A CA 1
ATOM 1421 C C . VAL A 1 182 ? 7.390 7.249 -2.005 1.00 96.88 182 VAL A C 1
ATOM 1423 O O . VAL A 1 182 ? 7.167 6.162 -1.479 1.00 96.88 182 VAL A O 1
ATOM 1426 N N . ARG A 1 183 ? 6.755 8.364 -1.609 1.00 96.12 183 ARG A N 1
ATOM 1427 C CA . ARG A 1 183 ? 5.748 8.371 -0.530 1.00 96.12 183 ARG A CA 1
ATOM 1428 C C . ARG A 1 183 ? 4.578 7.424 -0.810 1.00 96.12 183 ARG A C 1
ATOM 1430 O O . ARG A 1 183 ? 4.179 6.676 0.078 1.00 96.12 183 ARG A O 1
ATOM 1437 N N . ARG A 1 184 ? 4.008 7.442 -2.019 1.00 96.38 184 ARG A N 1
ATOM 1438 C CA . ARG A 1 184 ? 2.873 6.569 -2.375 1.00 96.38 184 ARG A CA 1
ATOM 1439 C C . ARG A 1 184 ? 3.278 5.099 -2.434 1.00 96.38 184 ARG A C 1
ATOM 1441 O O . ARG A 1 184 ? 2.528 4.254 -1.953 1.00 96.38 184 ARG A O 1
ATOM 1448 N N . GLY A 1 185 ? 4.465 4.810 -2.962 1.00 97.12 185 GLY A N 1
ATOM 1449 C CA . GLY A 1 185 ? 5.040 3.468 -2.928 1.00 97.12 185 GLY A CA 1
ATOM 1450 C C . GLY A 1 185 ? 5.280 2.968 -1.510 1.00 97.12 185 GLY A C 1
ATOM 1451 O O . GLY A 1 185 ? 4.893 1.845 -1.202 1.00 97.12 185 GLY A O 1
ATOM 1452 N N . LYS A 1 186 ? 5.789 3.831 -0.620 1.00 97.31 186 LYS A N 1
ATOM 1453 C CA . LYS A 1 186 ? 5.926 3.540 0.813 1.00 97.31 186 LYS A CA 1
ATOM 1454 C C . LYS A 1 186 ? 4.584 3.168 1.441 1.00 97.31 186 LYS A C 1
ATOM 1456 O O . LYS A 1 186 ? 4.510 2.146 2.101 1.00 97.31 186 LYS A O 1
ATOM 1461 N N . ILE A 1 187 ? 3.525 3.946 1.202 1.00 97.25 187 ILE A N 1
ATOM 1462 C CA . ILE A 1 187 ? 2.180 3.645 1.728 1.00 97.25 187 ILE A CA 1
ATOM 1463 C C . ILE A 1 187 ? 1.696 2.270 1.248 1.00 97.25 187 ILE A C 1
ATOM 1465 O O . ILE A 1 187 ? 1.295 1.448 2.068 1.00 97.25 187 ILE A O 1
ATOM 1469 N N . CYS A 1 188 ? 1.760 2.005 -0.062 1.00 96.88 188 CYS A N 1
ATOM 1470 C CA . CYS A 1 188 ? 1.319 0.725 -0.625 1.00 96.88 188 CYS A CA 1
ATOM 1471 C C . CYS A 1 188 ? 2.124 -0.448 -0.051 1.00 96.88 188 CYS A C 1
ATOM 1473 O O . CYS A 1 188 ? 1.549 -1.475 0.302 1.00 96.88 188 CYS A O 1
ATOM 1475 N N . TRP A 1 189 ? 3.442 -0.275 0.085 1.00 96.94 189 TRP A N 1
ATOM 1476 C CA . TRP A 1 189 ? 4.327 -1.275 0.669 1.00 96.94 189 TRP A CA 1
ATOM 1477 C C . TRP A 1 189 ? 4.014 -1.529 2.144 1.00 96.94 189 TRP A C 1
ATOM 1479 O O . TRP A 1 189 ? 3.887 -2.677 2.546 1.00 96.94 189 TRP A O 1
ATOM 1489 N N . THR A 1 190 ? 3.841 -0.480 2.951 1.00 97.69 190 THR A N 1
ATOM 1490 C CA . THR A 1 190 ? 3.541 -0.620 4.381 1.00 97.69 190 THR A CA 1
ATOM 1491 C C . THR A 1 190 ? 2.216 -1.344 4.612 1.00 97.69 190 THR A C 1
ATOM 1493 O O . THR A 1 190 ? 2.147 -2.210 5.482 1.00 97.69 190 THR A O 1
ATOM 1496 N N . LEU A 1 191 ? 1.196 -1.056 3.798 1.00 97.38 191 LEU A N 1
ATOM 1497 C CA . LEU A 1 191 ? -0.075 -1.782 3.821 1.00 97.38 191 LEU A CA 1
ATOM 1498 C C . LEU A 1 191 ? 0.111 -3.260 3.459 1.00 97.38 191 LEU A C 1
ATOM 1500 O O . LEU A 1 191 ? -0.303 -4.122 4.227 1.00 97.38 191 LEU A O 1
ATOM 1504 N N . ALA A 1 192 ? 0.772 -3.552 2.336 1.00 95.94 192 ALA A N 1
ATOM 1505 C CA . ALA A 1 192 ? 1.020 -4.923 1.888 1.00 95.94 192 ALA A CA 1
ATOM 1506 C C . ALA A 1 192 ? 1.855 -5.731 2.895 1.00 95.94 192 ALA A C 1
ATOM 1508 O O . ALA A 1 192 ? 1.562 -6.893 3.154 1.00 95.94 192 ALA A O 1
ATOM 1509 N N . ALA A 1 193 ? 2.870 -5.114 3.500 1.00 95.81 193 ALA A N 1
ATOM 1510 C CA . ALA A 1 193 ? 3.736 -5.769 4.470 1.00 95.81 193 ALA A CA 1
ATOM 1511 C C . ALA A 1 193 ? 2.996 -6.111 5.774 1.00 95.81 193 ALA A C 1
ATOM 1513 O O . ALA A 1 193 ? 3.182 -7.205 6.313 1.00 95.81 193 ALA A O 1
ATOM 1514 N N . CYS A 1 194 ? 2.154 -5.201 6.275 1.00 96.94 194 CYS A N 1
ATOM 1515 C CA . CYS A 1 194 ? 1.488 -5.377 7.569 1.00 96.94 194 CYS A CA 1
ATOM 1516 C C . CYS A 1 194 ? 0.175 -6.159 7.486 1.00 96.94 194 CYS A C 1
ATOM 1518 O O . CYS A 1 194 ? -0.160 -6.853 8.437 1.00 96.94 194 CYS A O 1
ATOM 1520 N N . LEU A 1 195 ? -0.577 -6.016 6.393 1.00 96.50 195 LEU A N 1
ATOM 1521 C CA . LEU A 1 195 ? -1.917 -6.596 6.249 1.00 96.50 195 LEU A CA 1
ATOM 1522 C C . LEU A 1 195 ? -1.957 -7.777 5.275 1.00 96.50 195 LEU A C 1
ATOM 1524 O O . LEU A 1 195 ? -3.004 -8.392 5.139 1.00 96.50 195 LEU A O 1
ATOM 1528 N N . GLY A 1 196 ? -0.852 -8.068 4.587 1.00 94.75 196 GLY A N 1
ATOM 1529 C CA . GLY A 1 196 ? -0.770 -9.079 3.538 1.00 94.75 196 GLY A CA 1
ATOM 1530 C C . GLY A 1 196 ? -0.886 -8.478 2.140 1.00 94.75 196 GLY A C 1
ATOM 1531 O O . GLY A 1 196 ? -1.648 -7.540 1.892 1.00 94.75 196 GLY A O 1
ATOM 1532 N N . ALA A 1 197 ? -0.116 -9.013 1.190 1.00 92.50 197 ALA A N 1
ATOM 1533 C CA . ALA A 1 197 ? -0.001 -8.428 -0.148 1.00 92.50 197 ALA A CA 1
ATOM 1534 C C . ALA A 1 197 ? -1.304 -8.505 -0.968 1.00 92.50 197 ALA A C 1
ATOM 1536 O O . ALA A 1 197 ? -1.496 -7.705 -1.888 1.00 92.50 197 ALA A O 1
ATOM 1537 N N . GLY A 1 198 ? -2.241 -9.386 -0.598 1.00 91.19 198 GLY A N 1
ATOM 1538 C CA . GLY A 1 198 ? -3.585 -9.448 -1.176 1.00 91.19 198 GLY A CA 1
ATOM 1539 C C . GLY A 1 198 ? -4.411 -8.170 -1.000 1.00 91.19 198 GLY A C 1
ATOM 1540 O O . GLY A 1 198 ? -5.336 -7.936 -1.779 1.00 91.19 198 GLY A O 1
ATOM 1541 N N . ILE A 1 199 ? -4.038 -7.271 -0.079 1.00 93.62 199 ILE A N 1
ATOM 1542 C CA . ILE A 1 199 ? -4.671 -5.947 0.030 1.00 93.62 199 ILE A CA 1
ATOM 1543 C C . ILE A 1 199 ? -4.557 -5.132 -1.266 1.00 93.62 199 ILE A C 1
ATOM 1545 O O . ILE A 1 199 ? -5.397 -4.280 -1.542 1.00 93.62 199 ILE A O 1
ATOM 1549 N N . LEU A 1 200 ? -3.550 -5.403 -2.101 1.00 92.50 200 LEU A N 1
ATOM 1550 C CA . LEU A 1 200 ? -3.393 -4.734 -3.391 1.00 92.50 200 LEU A CA 1
ATOM 1551 C C . LEU A 1 200 ? -4.468 -5.153 -4.406 1.00 92.50 200 LEU A C 1
ATOM 1553 O O . LEU A 1 200 ? -4.752 -4.384 -5.327 1.00 92.50 200 LEU A O 1
ATOM 1557 N N . LEU A 1 201 ? -5.049 -6.344 -4.232 1.00 87.56 201 LEU A N 1
ATOM 1558 C CA . LEU A 1 201 ? -6.108 -6.905 -5.073 1.00 87.56 201 LEU A CA 1
ATOM 1559 C C . LEU A 1 201 ? -7.499 -6.518 -4.559 1.00 87.56 201 LEU A C 1
ATOM 1561 O O . LEU A 1 201 ? -8.332 -6.065 -5.336 1.00 87.56 201 LEU A O 1
ATOM 1565 N N . HIS A 1 202 ? -7.733 -6.656 -3.253 1.00 83.69 202 HIS A N 1
ATOM 1566 C CA . HIS A 1 202 ? -9.046 -6.425 -2.639 1.00 83.69 202 HIS A CA 1
ATOM 1567 C C . HIS A 1 202 ? -9.252 -4.978 -2.166 1.00 83.69 202 HIS A C 1
ATOM 1569 O O . HIS A 1 202 ? -10.309 -4.382 -2.370 1.00 83.69 202 HIS A O 1
ATOM 1575 N N . GLY A 1 203 ? -8.219 -4.392 -1.559 1.00 85.81 203 GLY A N 1
ATOM 1576 C CA . GLY A 1 203 ? -8.268 -3.102 -0.872 1.00 85.81 203 GLY A CA 1
ATOM 1577 C C . GLY A 1 203 ? -7.987 -1.904 -1.773 1.00 85.81 203 GLY A C 1
ATOM 1578 O O . GLY A 1 203 ? -7.530 -0.867 -1.292 1.00 85.81 203 GLY A O 1
ATOM 1579 N N . GLY A 1 204 ? -8.224 -2.012 -3.084 1.00 86.12 204 GLY A N 1
ATOM 1580 C CA . GLY A 1 204 ? -7.925 -0.936 -4.032 1.00 86.12 204 GLY A CA 1
ATOM 1581 C C . GLY A 1 204 ? -8.644 0.382 -3.709 1.00 86.12 204 GLY A C 1
ATOM 1582 O O . GLY A 1 204 ? -8.084 1.461 -3.924 1.00 86.12 204 GLY A O 1
ATOM 1583 N N . ASP A 1 205 ? -9.853 0.305 -3.149 1.00 88.25 205 ASP A N 1
ATOM 1584 C CA . ASP A 1 205 ? -10.625 1.465 -2.695 1.00 88.25 205 ASP A CA 1
ATOM 1585 C C . ASP A 1 205 ? -10.040 2.068 -1.416 1.00 88.25 205 ASP A C 1
ATOM 1587 O O . ASP A 1 205 ? -9.807 3.277 -1.369 1.00 88.25 205 ASP A O 1
ATOM 1591 N N . ALA A 1 206 ? -9.701 1.227 -0.435 1.00 92.75 206 ALA A N 1
ATOM 1592 C CA . ALA A 1 206 ? -9.020 1.647 0.788 1.00 92.75 206 ALA A CA 1
ATOM 1593 C C . ALA A 1 206 ? -7.709 2.389 0.483 1.00 92.75 206 ALA A C 1
ATOM 1595 O O . ALA A 1 206 ? -7.495 3.514 0.939 1.00 92.75 206 ALA A O 1
ATOM 1596 N N . ILE A 1 207 ? -6.851 1.800 -0.359 1.00 93.50 207 ILE A N 1
ATOM 1597 C CA . ILE A 1 207 ? -5.564 2.387 -0.757 1.00 93.50 207 ILE A CA 1
ATOM 1598 C C . ILE A 1 207 ? -5.781 3.727 -1.468 1.00 93.50 207 ILE A C 1
ATOM 1600 O O . ILE A 1 207 ? -5.077 4.703 -1.188 1.00 93.50 207 ILE A O 1
ATOM 1604 N N . ARG A 1 208 ? -6.778 3.813 -2.360 1.00 92.44 208 ARG A N 1
ATOM 1605 C CA . ARG A 1 208 ? -7.128 5.068 -3.037 1.00 92.44 208 ARG A CA 1
ATOM 1606 C C . ARG A 1 208 ? -7.498 6.154 -2.030 1.00 92.44 208 ARG A C 1
ATOM 1608 O O . ARG A 1 208 ? -6.984 7.265 -2.166 1.00 92.44 208 ARG A O 1
ATOM 1615 N N . THR A 1 209 ? -8.341 5.849 -1.045 1.00 93.12 209 THR A N 1
ATOM 1616 C CA . THR A 1 209 ? -8.746 6.802 -0.001 1.00 93.12 209 THR A CA 1
ATOM 1617 C C . THR A 1 209 ? -7.546 7.252 0.826 1.00 93.12 209 THR A C 1
ATOM 1619 O O . THR A 1 209 ? -7.294 8.451 0.917 1.00 93.12 209 THR A O 1
ATOM 1622 N N . ILE A 1 210 ? -6.719 6.324 1.316 1.00 96.00 210 ILE A N 1
ATOM 1623 C CA . ILE A 1 210 ? -5.511 6.630 2.108 1.00 96.00 210 ILE A CA 1
ATOM 1624 C C . ILE A 1 210 ? -4.566 7.576 1.351 1.00 96.00 210 ILE A C 1
ATOM 1626 O O . ILE A 1 210 ? -4.048 8.550 1.907 1.00 96.00 210 ILE A O 1
ATOM 1630 N N . ILE A 1 211 ? -4.347 7.308 0.060 1.00 93.31 211 ILE A N 1
ATOM 1631 C CA . ILE A 1 211 ? -3.483 8.127 -0.795 1.00 93.31 211 ILE A CA 1
ATOM 1632 C C . ILE A 1 211 ? -4.111 9.497 -1.086 1.00 93.31 211 ILE A C 1
ATOM 1634 O O . ILE A 1 211 ? -3.391 10.498 -1.104 1.00 93.31 211 ILE A O 1
ATOM 1638 N N . LYS A 1 212 ? -5.420 9.549 -1.357 1.00 92.56 212 LYS A N 1
ATOM 1639 C CA . LYS A 1 212 ? -6.159 10.781 -1.676 1.00 92.56 212 LYS A CA 1
ATOM 1640 C C . LYS A 1 212 ? -6.201 11.725 -0.478 1.00 92.56 212 LYS A C 1
ATOM 1642 O O . LYS A 1 212 ? -5.882 12.897 -0.630 1.00 92.56 212 LYS A O 1
ATOM 1647 N N . GLU A 1 213 ? -6.528 11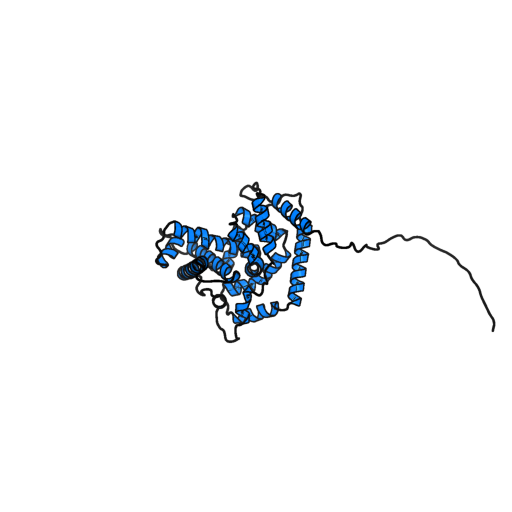.192 0.692 1.00 91.94 213 GLU A N 1
ATOM 1648 C CA . GLU A 1 213 ? -6.629 11.933 1.953 1.00 91.94 213 GLU A CA 1
ATOM 1649 C C . GLU A 1 213 ? -5.256 12.197 2.591 1.00 91.94 213 GLU A C 1
ATOM 1651 O O . GLU A 1 213 ? -5.148 12.867 3.618 1.00 91.94 213 GLU A O 1
ATOM 1656 N N . THR A 1 214 ? -4.177 11.725 1.957 1.00 91.50 214 THR A N 1
ATOM 1657 C CA . THR A 1 214 ? -2.783 11.995 2.330 1.00 91.50 214 THR A CA 1
ATOM 1658 C C . THR A 1 214 ? -2.443 11.623 3.772 1.00 91.50 214 THR A C 1
ATOM 1660 O O . THR A 1 214 ? -1.809 12.410 4.478 1.00 91.50 214 THR A O 1
ATOM 1663 N N . PHE A 1 215 ? -2.817 10.410 4.192 1.00 94.69 215 PHE A N 1
ATOM 1664 C CA . PHE A 1 215 ? -2.607 9.943 5.566 1.00 94.69 215 PHE A CA 1
ATOM 1665 C C . PHE A 1 215 ? -1.178 10.235 6.054 1.00 94.69 215 PHE A C 1
ATOM 1667 O O . PHE A 1 215 ? -0.188 10.046 5.326 1.00 94.69 215 PHE A O 1
ATOM 1674 N N . SER A 1 216 ? -1.083 10.743 7.285 1.00 93.44 216 SER A N 1
ATOM 1675 C CA . SER A 1 216 ? 0.190 10.887 7.992 1.00 93.44 216 SER A CA 1
ATOM 1676 C C . SER A 1 216 ? 0.714 9.512 8.418 1.00 93.44 216 SER A C 1
ATOM 1678 O O . SER A 1 216 ? -0.008 8.516 8.362 1.00 93.44 216 SER A O 1
ATOM 1680 N N . VAL A 1 217 ? 1.969 9.445 8.870 1.00 93.19 217 VAL A N 1
ATOM 1681 C CA . VAL A 1 217 ? 2.537 8.194 9.407 1.00 93.19 217 VAL A CA 1
ATOM 1682 C C . VAL A 1 217 ? 1.722 7.700 10.606 1.00 93.19 217 VAL A C 1
ATOM 1684 O O . VAL A 1 217 ? 1.355 6.530 10.643 1.00 93.19 217 VAL A O 1
ATOM 1687 N N . GLY A 1 218 ? 1.364 8.596 11.534 1.00 94.69 218 GLY A N 1
ATOM 1688 C CA . GLY A 1 218 ? 0.507 8.260 12.674 1.00 94.69 218 GLY A CA 1
ATOM 1689 C C . GLY A 1 218 ? -0.860 7.734 12.236 1.00 94.69 218 GLY A C 1
ATOM 1690 O O . GLY A 1 218 ? -1.275 6.667 12.671 1.00 94.69 218 GLY A O 1
ATOM 1691 N N . GLN A 1 219 ? -1.518 8.411 11.290 1.00 95.69 219 GLN A N 1
ATOM 1692 C CA . GLN A 1 219 ? -2.821 7.978 10.777 1.00 95.69 219 GLN A CA 1
ATOM 1693 C C . GLN A 1 219 ? -2.752 6.612 10.072 1.00 95.69 219 GLN A C 1
ATOM 1695 O O . GLN A 1 219 ? -3.664 5.801 10.216 1.00 95.69 219 GLN A O 1
ATOM 1700 N N . LEU A 1 220 ? -1.673 6.335 9.334 1.00 97.12 220 LEU A N 1
ATOM 1701 C CA . LEU A 1 220 ? -1.457 5.037 8.691 1.00 97.12 220 LEU A CA 1
ATOM 1702 C C . LEU A 1 220 ? -1.221 3.919 9.719 1.00 97.12 220 LEU A C 1
ATOM 1704 O O . LEU A 1 220 ? -1.797 2.844 9.575 1.00 97.12 220 LEU A O 1
ATOM 1708 N N . ASN A 1 221 ? -0.427 4.180 10.762 1.00 97.12 221 ASN A N 1
ATOM 1709 C CA . ASN A 1 221 ? -0.209 3.243 11.868 1.00 97.12 221 ASN A CA 1
ATOM 1710 C C . ASN A 1 221 ? -1.532 2.881 12.551 1.00 97.12 221 ASN A C 1
ATOM 1712 O O . ASN A 1 221 ? -1.841 1.704 12.718 1.00 97.12 221 ASN A O 1
ATOM 1716 N N . VAL A 1 222 ? -2.340 3.895 12.873 1.00 97.69 222 VAL A N 1
ATOM 1717 C CA . VAL A 1 222 ? -3.678 3.710 13.443 1.00 97.69 222 VAL A CA 1
ATOM 1718 C C . VAL A 1 222 ? -4.553 2.875 12.513 1.00 97.69 222 VAL A C 1
ATOM 1720 O O . VAL A 1 222 ? -5.157 1.913 12.976 1.00 97.69 222 VAL A O 1
ATOM 1723 N N . PHE A 1 223 ? -4.622 3.210 11.219 1.00 98.00 223 PHE A N 1
ATOM 1724 C CA . PHE A 1 223 ? -5.426 2.461 10.249 1.00 98.00 223 PHE A CA 1
ATOM 1725 C C . PHE A 1 223 ? -5.044 0.977 10.233 1.00 98.00 223 PHE A C 1
ATOM 1727 O O . PHE A 1 223 ? -5.910 0.119 10.371 1.00 98.00 223 PHE A O 1
ATOM 1734 N N . ILE A 1 224 ? -3.752 0.667 10.118 1.00 98.12 224 ILE A N 1
ATOM 1735 C CA . ILE A 1 224 ? -3.264 -0.716 10.058 1.00 98.12 224 ILE A CA 1
ATOM 1736 C C . ILE A 1 224 ? -3.597 -1.464 11.350 1.00 98.12 224 ILE A C 1
ATOM 1738 O O . ILE A 1 224 ? -4.171 -2.548 11.294 1.00 98.12 224 ILE A O 1
ATOM 1742 N N . SER A 1 225 ? -3.303 -0.881 12.513 1.00 97.44 225 SER A N 1
ATOM 1743 C CA . SER A 1 225 ? -3.624 -1.504 13.801 1.00 97.44 225 SER A CA 1
ATOM 1744 C C . SER A 1 225 ? -5.125 -1.693 14.006 1.00 97.44 225 SER A C 1
ATOM 1746 O O . SER A 1 225 ? -5.553 -2.719 14.527 1.00 97.44 225 SER A O 1
ATOM 1748 N N . PHE A 1 226 ? -5.936 -0.737 13.559 1.00 97.19 226 PHE A N 1
ATOM 1749 C CA . PHE A 1 226 ? -7.387 -0.839 13.614 1.00 97.19 226 PHE A CA 1
ATOM 1750 C C . PHE A 1 226 ? -7.911 -1.996 12.755 1.00 97.19 226 PHE A C 1
ATOM 1752 O O . PHE A 1 226 ? -8.741 -2.779 13.218 1.00 97.19 226 PHE A O 1
ATOM 1759 N N . VAL A 1 227 ? -7.391 -2.150 11.535 1.00 97.06 227 VAL A N 1
ATOM 1760 C CA . VAL A 1 227 ? -7.738 -3.262 10.639 1.00 97.06 227 VAL A CA 1
ATOM 1761 C C . VAL A 1 227 ? -7.299 -4.598 11.233 1.00 97.06 227 VAL A C 1
ATOM 1763 O O . VAL A 1 227 ? -8.096 -5.524 11.267 1.00 97.06 227 VAL A O 1
ATOM 1766 N N . LEU A 1 228 ? -6.092 -4.704 11.792 1.00 96.44 228 LEU A N 1
ATOM 1767 C CA . LEU A 1 228 ? -5.640 -5.942 12.443 1.00 96.44 228 LEU A CA 1
ATOM 1768 C C . LEU A 1 228 ? -6.553 -6.379 13.598 1.00 96.44 228 LEU A C 1
ATOM 1770 O O . LEU A 1 228 ? -6.758 -7.572 13.796 1.00 96.44 228 LEU A O 1
ATOM 1774 N N . ARG A 1 229 ? -7.122 -5.421 14.338 1.00 94.44 229 ARG A N 1
ATOM 1775 C CA . ARG A 1 229 ? -8.021 -5.695 15.470 1.00 94.44 229 ARG A CA 1
ATOM 1776 C C . ARG A 1 229 ? -9.451 -6.012 15.050 1.00 94.44 229 ARG A C 1
ATOM 1778 O O . ARG A 1 229 ? -10.102 -6.827 15.686 1.00 94.44 229 ARG A O 1
ATOM 1785 N N . THR A 1 230 ? -9.953 -5.350 14.012 1.00 94.12 230 THR A N 1
ATOM 1786 C CA . THR A 1 230 ? -11.379 -5.420 13.636 1.00 94.12 230 THR A CA 1
ATOM 1787 C C . THR A 1 230 ? -11.655 -6.249 12.391 1.00 94.12 230 THR A C 1
ATOM 1789 O O . THR A 1 230 ? -12.812 -6.539 12.106 1.00 94.12 230 THR A O 1
ATOM 1792 N N . ARG A 1 231 ? -10.617 -6.604 11.629 1.00 94.25 231 ARG A N 1
ATOM 1793 C CA . ARG A 1 231 ? -10.717 -7.298 10.342 1.00 94.25 231 ARG A CA 1
ATOM 1794 C C . ARG A 1 231 ? -9.759 -8.494 10.203 1.00 94.25 231 ARG A C 1
ATOM 1796 O O . ARG A 1 231 ? -9.101 -8.624 9.165 1.00 94.25 231 ARG A O 1
ATOM 1803 N N . PRO A 1 232 ? -9.617 -9.370 11.216 1.00 95.56 232 PRO A N 1
ATOM 1804 C CA . PRO A 1 232 ? -8.666 -10.477 11.146 1.00 95.56 232 PRO A CA 1
ATOM 1805 C C . PRO A 1 232 ? -9.004 -11.494 10.048 1.00 95.56 232 PRO A C 1
ATOM 1807 O O . PRO A 1 232 ? -8.088 -12.082 9.476 1.00 95.56 232 PRO A O 1
ATOM 1810 N N . GLY A 1 233 ? -10.281 -11.694 9.711 1.00 93.50 233 GLY A N 1
ATOM 1811 C CA . GLY A 1 233 ? -10.692 -12.510 8.570 1.00 93.50 233 GLY A CA 1
ATOM 1812 C C . GLY A 1 233 ? -10.184 -11.922 7.258 1.00 93.50 233 GLY A C 1
ATOM 1813 O O . GLY A 1 233 ? -9.536 -12.625 6.482 1.00 93.50 233 GLY A O 1
ATOM 1814 N N . SER A 1 234 ? -10.389 -10.618 7.050 1.00 93.38 234 SER A N 1
ATOM 1815 C CA . SER A 1 234 ? -9.892 -9.928 5.851 1.00 93.38 234 SER A CA 1
ATOM 1816 C C . SER A 1 234 ? -8.365 -9.986 5.756 1.00 93.38 234 SER A C 1
ATOM 1818 O O . SER A 1 234 ? -7.815 -10.239 4.688 1.00 93.38 234 SER A O 1
ATOM 1820 N N . VAL A 1 235 ? -7.664 -9.790 6.876 1.00 95.81 235 VAL A N 1
ATOM 1821 C CA . VAL A 1 235 ? -6.196 -9.858 6.934 1.00 95.81 235 VAL A CA 1
ATOM 1822 C C . VAL A 1 235 ? -5.687 -11.262 6.598 1.00 95.81 235 VAL A C 1
ATOM 1824 O O . VAL A 1 235 ? -4.753 -11.400 5.809 1.00 95.81 235 VAL A O 1
ATOM 1827 N N . ARG A 1 236 ? -6.319 -12.323 7.120 1.00 94.94 236 ARG A N 1
ATOM 1828 C CA . ARG A 1 236 ? -5.973 -13.707 6.746 1.00 94.94 236 ARG A CA 1
ATOM 1829 C C . ARG A 1 236 ? -6.133 -13.942 5.245 1.00 94.94 236 ARG A C 1
ATOM 1831 O O . ARG A 1 236 ? -5.227 -14.501 4.629 1.00 94.94 236 ARG A O 1
ATOM 1838 N N . LEU A 1 237 ? -7.233 -13.468 4.658 1.00 91.00 237 LEU A N 1
ATOM 1839 C CA . LEU A 1 237 ? -7.457 -13.545 3.213 1.00 91.00 237 LEU A CA 1
ATOM 1840 C C . LEU A 1 237 ? -6.342 -12.825 2.440 1.00 91.00 237 LEU A C 1
ATOM 1842 O O . LEU A 1 237 ? -5.762 -13.385 1.513 1.00 91.00 237 LEU A O 1
ATOM 1846 N N . PHE A 1 238 ? -5.965 -11.615 2.851 1.00 93.25 238 PHE A N 1
ATOM 1847 C CA . PHE A 1 238 ? -4.889 -10.872 2.192 1.00 93.25 238 PHE A CA 1
ATOM 1848 C C . PHE A 1 238 ? -3.528 -11.571 2.282 1.00 93.25 238 PHE A C 1
ATOM 1850 O O . PHE A 1 238 ? -2.761 -11.522 1.316 1.00 93.25 238 PHE A O 1
ATOM 1857 N N . HIS A 1 239 ? -3.223 -12.226 3.404 1.00 92.94 239 HIS A N 1
ATOM 1858 C CA . HIS A 1 239 ? -2.007 -13.027 3.549 1.00 92.94 239 HIS A CA 1
ATOM 1859 C C . HIS A 1 239 ? -2.032 -14.294 2.688 1.00 92.94 239 HIS A C 1
ATOM 1861 O O . HIS A 1 239 ? -1.005 -14.640 2.108 1.00 92.94 239 HIS A O 1
ATOM 1867 N N . SER A 1 240 ? -3.187 -14.949 2.533 1.00 90.00 240 SER A N 1
ATOM 1868 C CA . SER A 1 240 ? -3.315 -16.146 1.683 1.00 90.00 240 SER A CA 1
ATOM 1869 C C . SER A 1 240 ? -2.919 -15.887 0.220 1.00 90.00 240 SER A C 1
ATOM 1871 O O . SER A 1 240 ? -2.384 -16.769 -0.447 1.00 90.00 240 SER A O 1
ATOM 1873 N N . LEU A 1 241 ? -3.079 -14.643 -0.247 1.00 86.88 241 LEU A N 1
ATOM 1874 C CA . LEU A 1 241 ? -2.735 -14.200 -1.601 1.00 86.88 241 LEU A CA 1
ATOM 1875 C C . LEU A 1 241 ? -1.295 -13.680 -1.744 1.00 86.88 241 LEU A C 1
ATOM 1877 O O . LEU A 1 241 ? -0.880 -13.306 -2.846 1.00 86.88 241 LEU A O 1
ATOM 1881 N N . GLU A 1 242 ? -0.502 -13.646 -0.668 1.00 88.75 242 GLU A N 1
ATOM 1882 C CA . GLU A 1 242 ? 0.902 -13.226 -0.740 1.00 88.75 242 GLU A CA 1
ATOM 1883 C C . GLU A 1 242 ? 1.731 -13.998 -1.773 1.00 88.75 242 GLU A C 1
ATOM 1885 O O . GLU A 1 242 ? 2.467 -13.333 -2.507 1.00 88.75 242 GLU A O 1
ATOM 1890 N N . PRO A 1 243 ? 1.633 -15.339 -1.897 1.00 87.94 243 PRO A N 1
ATOM 1891 C CA . PRO A 1 243 ? 2.409 -16.086 -2.886 1.00 87.94 243 PRO A CA 1
ATOM 1892 C C . PRO A 1 243 ? 2.145 -15.620 -4.322 1.00 87.94 243 PRO A C 1
ATOM 1894 O O . PRO A 1 243 ? 3.085 -15.462 -5.101 1.00 87.94 243 PRO A O 1
ATOM 1897 N N . VAL A 1 244 ? 0.884 -15.322 -4.655 1.00 87.19 244 VAL A N 1
ATOM 1898 C CA . VAL A 1 244 ? 0.482 -14.844 -5.988 1.00 87.19 244 VAL A CA 1
ATOM 1899 C C . VAL A 1 244 ? 1.081 -13.473 -6.267 1.00 87.19 244 VAL A C 1
ATOM 1901 O O . VAL A 1 244 ? 1.716 -13.258 -7.300 1.00 87.19 244 VAL A O 1
ATOM 1904 N N . VAL A 1 245 ? 0.932 -12.538 -5.328 1.00 88.69 245 VAL A N 1
ATOM 1905 C CA . VAL A 1 245 ? 1.460 -11.179 -5.495 1.00 88.69 245 VAL A CA 1
ATOM 1906 C C . VAL A 1 245 ? 2.993 -11.179 -5.521 1.00 88.69 245 VAL A C 1
ATOM 1908 O O . VAL A 1 245 ? 3.586 -10.459 -6.325 1.00 88.69 245 VAL A O 1
ATOM 1911 N N . LYS A 1 246 ? 3.646 -12.022 -4.710 1.00 88.44 246 LYS A N 1
ATOM 1912 C CA . LYS A 1 246 ? 5.101 -12.240 -4.742 1.00 88.44 246 LYS A CA 1
ATOM 1913 C C . LYS A 1 246 ? 5.555 -12.748 -6.109 1.00 88.44 246 LYS A C 1
ATOM 1915 O O . LYS A 1 246 ? 6.465 -12.161 -6.689 1.00 88.44 246 LYS A O 1
ATOM 1920 N N . ALA A 1 247 ? 4.898 -13.766 -6.659 1.00 88.88 247 ALA A N 1
ATOM 1921 C CA . ALA A 1 247 ? 5.219 -14.294 -7.982 1.00 88.88 247 ALA A CA 1
ATOM 1922 C C . ALA A 1 247 ? 5.068 -13.229 -9.089 1.00 88.88 247 ALA A C 1
ATOM 1924 O O . ALA A 1 247 ? 5.931 -13.127 -9.963 1.00 88.88 247 ALA A O 1
ATOM 1925 N N . ILE A 1 248 ? 4.041 -12.373 -9.004 1.00 89.50 248 ILE A N 1
ATOM 1926 C CA . ILE A 1 248 ? 3.858 -11.230 -9.916 1.00 89.50 248 ILE A CA 1
ATOM 1927 C C . ILE A 1 248 ? 5.015 -10.230 -9.800 1.00 89.50 248 ILE A C 1
ATOM 1929 O O . ILE A 1 248 ? 5.593 -9.824 -10.806 1.00 89.50 248 ILE A O 1
ATOM 1933 N N . ILE A 1 249 ? 5.369 -9.828 -8.577 1.00 87.75 249 ILE A N 1
ATOM 1934 C CA . ILE A 1 249 ? 6.452 -8.865 -8.305 1.00 87.75 249 ILE A CA 1
ATOM 1935 C C . ILE A 1 249 ? 7.805 -9.391 -8.800 1.00 87.75 249 ILE A C 1
ATOM 1937 O O . ILE A 1 249 ? 8.597 -8.632 -9.361 1.00 87.75 249 ILE A O 1
ATOM 1941 N N . LEU A 1 250 ? 8.055 -10.690 -8.630 1.00 86.31 250 LEU A N 1
ATOM 1942 C CA . LEU A 1 250 ? 9.266 -11.366 -9.100 1.00 86.31 250 LEU A CA 1
ATOM 1943 C C . LEU A 1 250 ? 9.268 -11.614 -10.615 1.00 86.31 250 LEU A C 1
ATOM 1945 O O . LEU A 1 250 ? 10.272 -12.069 -11.159 1.00 86.31 250 LEU A O 1
ATOM 1949 N N . GLY A 1 251 ? 8.177 -11.290 -11.310 1.00 87.25 251 GLY A N 1
ATOM 1950 C CA . GLY A 1 251 ? 8.102 -11.387 -12.759 1.00 87.25 251 GLY A CA 1
ATOM 1951 C C . GLY A 1 251 ? 8.006 -12.818 -13.282 1.00 87.25 251 GLY A C 1
ATOM 1952 O O . GLY A 1 251 ? 8.360 -13.029 -14.445 1.00 87.25 251 GLY A O 1
ATOM 1953 N N . VAL A 1 252 ? 7.510 -13.764 -12.470 1.00 88.94 252 VAL A N 1
ATOM 1954 C CA . VAL A 1 252 ? 7.238 -15.162 -12.866 1.00 88.94 252 VAL A CA 1
ATOM 1955 C C . VAL A 1 252 ? 6.426 -15.187 -14.171 1.00 88.94 252 VAL A C 1
ATOM 1957 O O . VAL A 1 252 ? 5.607 -14.275 -14.373 1.00 88.94 252 VAL A O 1
ATOM 1960 N N . PRO A 1 253 ? 6.642 -16.167 -15.072 1.00 87.69 253 PRO A N 1
ATOM 1961 C CA . PRO A 1 253 ? 5.864 -16.284 -16.298 1.00 87.69 253 PRO A CA 1
ATOM 1962 C C . PRO A 1 253 ? 4.362 -16.241 -16.019 1.00 87.69 253 PRO A C 1
ATOM 1964 O O . PRO A 1 253 ? 3.842 -16.907 -15.127 1.00 87.69 253 PRO A O 1
ATOM 1967 N N . ALA A 1 254 ? 3.647 -15.429 -16.789 1.00 83.69 254 ALA A N 1
ATOM 1968 C CA . ALA A 1 254 ? 2.231 -15.182 -16.561 1.00 83.69 254 ALA A CA 1
ATOM 1969 C C . ALA A 1 254 ? 1.370 -16.452 -16.732 1.00 83.69 254 ALA A C 1
ATOM 1971 O O . ALA A 1 254 ? 0.350 -16.602 -16.057 1.00 83.69 254 ALA A O 1
ATOM 1972 N N . VAL A 1 255 ? 1.810 -17.390 -17.579 1.00 83.00 255 VAL A N 1
ATOM 1973 C CA . VAL A 1 255 ? 1.175 -18.704 -17.765 1.00 83.00 255 VAL A CA 1
ATOM 1974 C C . VAL A 1 255 ? 1.165 -19.546 -16.484 1.00 83.00 255 VAL A C 1
ATOM 1976 O O . VAL A 1 255 ? 0.193 -20.262 -16.247 1.00 83.00 255 VAL A O 1
ATOM 1979 N N . ASP A 1 256 ? 2.171 -19.401 -15.618 1.00 84.44 256 ASP A N 1
ATOM 1980 C CA . ASP A 1 256 ? 2.285 -20.167 -14.369 1.00 84.44 256 ASP A CA 1
ATOM 1981 C C . ASP A 1 256 ? 1.321 -19.656 -13.289 1.00 84.44 256 ASP A C 1
ATOM 1983 O O . ASP A 1 256 ? 0.950 -20.389 -12.375 1.00 84.44 256 ASP A O 1
ATOM 1987 N N . LEU A 1 257 ? 0.861 -18.406 -13.409 1.00 83.88 257 LEU A N 1
ATOM 1988 C CA . LEU A 1 257 ? -0.147 -17.828 -12.516 1.00 83.88 257 LEU A CA 1
ATOM 1989 C C . LEU A 1 257 ? -1.566 -18.259 -12.893 1.00 83.88 257 LEU A C 1
ATOM 1991 O O . LEU A 1 257 ? -2.457 -18.275 -12.044 1.00 83.88 257 LEU A O 1
ATOM 1995 N N . ARG A 1 258 ? -1.793 -18.629 -14.158 1.00 80.00 258 ARG A N 1
ATOM 1996 C CA . ARG A 1 258 ? -3.126 -18.936 -14.688 1.00 80.00 258 ARG A CA 1
ATOM 1997 C C . ARG A 1 258 ? -3.861 -20.042 -13.911 1.00 80.00 258 ARG A C 1
ATOM 1999 O O . ARG A 1 258 ? -5.038 -19.830 -13.624 1.00 80.00 258 ARG A O 1
ATOM 2006 N N . PRO A 1 259 ? -3.244 -21.184 -13.541 1.00 77.94 259 PRO A N 1
ATOM 2007 C CA . PRO A 1 259 ? -3.926 -22.217 -12.760 1.00 77.94 259 PRO A CA 1
ATOM 2008 C C . PRO A 1 259 ? -4.408 -21.713 -11.398 1.00 77.94 259 PRO A C 1
ATOM 2010 O O . PRO A 1 259 ? -5.498 -22.080 -10.975 1.00 77.94 259 PRO A O 1
ATOM 2013 N N . VAL A 1 260 ? -3.631 -20.837 -10.752 1.00 76.19 260 VAL A N 1
ATOM 2014 C CA . VAL A 1 260 ? -3.975 -20.260 -9.444 1.00 76.19 260 VAL A CA 1
ATOM 2015 C C . VAL A 1 260 ? -5.191 -19.345 -9.573 1.00 76.19 260 VAL A C 1
ATOM 2017 O O . VAL A 1 260 ? -6.166 -19.506 -8.849 1.00 76.19 260 VAL A O 1
ATOM 2020 N N . VAL A 1 261 ? -5.197 -18.464 -10.580 1.00 75.44 261 VAL A N 1
ATOM 2021 C CA . VAL A 1 261 ? -6.348 -17.580 -10.841 1.00 75.44 261 VAL A CA 1
ATOM 2022 C C . VAL A 1 261 ? -7.600 -18.379 -11.235 1.00 75.44 261 VAL A C 1
ATOM 2024 O O . VAL A 1 261 ? -8.712 -17.979 -10.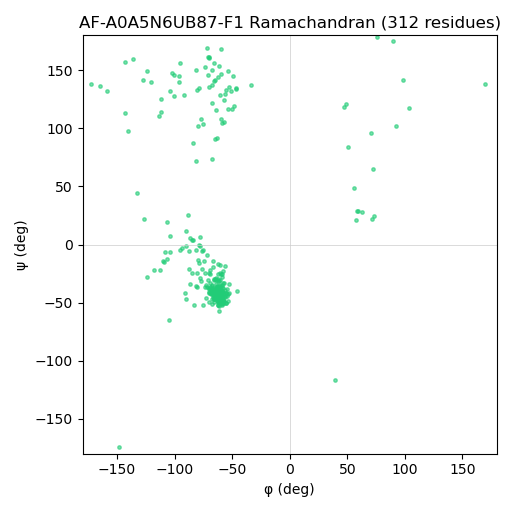903 1.00 75.44 261 VAL A O 1
ATOM 2027 N N . LEU A 1 262 ? -7.446 -19.504 -11.944 1.00 73.62 262 LEU A N 1
ATOM 2028 C CA . LEU A 1 262 ? -8.569 -20.362 -12.341 1.00 73.62 262 LEU A CA 1
ATOM 2029 C C . LEU A 1 262 ? -9.146 -21.176 -11.177 1.00 73.62 262 LEU A C 1
ATOM 2031 O O . LEU A 1 262 ? -10.363 -21.347 -11.133 1.00 73.62 262 LEU A O 1
ATOM 2035 N N . ALA A 1 263 ? -8.311 -21.657 -10.252 1.00 69.50 263 ALA A N 1
ATOM 2036 C CA . ALA A 1 263 ? -8.767 -22.343 -9.043 1.00 69.50 263 ALA A CA 1
ATOM 2037 C C . ALA A 1 263 ? -9.622 -21.412 -8.161 1.00 69.50 263 ALA A C 1
ATOM 2039 O O . ALA A 1 263 ? -10.693 -21.811 -7.704 1.00 69.50 263 ALA A O 1
ATOM 2040 N N . ASP A 1 264 ? -9.217 -20.144 -8.048 1.00 63.91 264 ASP A N 1
ATOM 2041 C CA . ASP A 1 264 ? -9.936 -19.099 -7.303 1.00 63.91 264 ASP A CA 1
ATOM 2042 C C . ASP A 1 264 ? -11.186 -18.554 -8.022 1.00 63.91 264 ASP A C 1
ATOM 2044 O O . ASP A 1 264 ? -11.936 -17.749 -7.463 1.00 63.91 264 ASP A O 1
ATOM 2048 N N . ASN A 1 265 ? -11.442 -18.966 -9.270 1.00 63.56 265 ASN A N 1
ATOM 2049 C CA . ASN A 1 265 ? -12.591 -18.506 -10.059 1.00 63.56 265 ASN A CA 1
ATOM 2050 C C . ASN A 1 265 ? -13.871 -19.329 -9.812 1.00 63.56 265 ASN A C 1
ATOM 2052 O O . ASN A 1 265 ? -14.891 -19.120 -10.473 1.00 63.56 265 ASN A O 1
ATOM 2056 N N . ASN A 1 266 ? -13.851 -20.271 -8.864 1.00 70.12 266 ASN A N 1
ATOM 2057 C CA . ASN A 1 266 ? -15.068 -20.954 -8.439 1.00 70.12 266 ASN A CA 1
ATOM 2058 C C . ASN A 1 266 ? -15.907 -20.028 -7.544 1.00 70.12 266 ASN A C 1
ATOM 2060 O O . ASN A 1 266 ? -15.611 -19.835 -6.366 1.00 70.12 266 ASN A O 1
ATOM 2064 N N . VAL A 1 267 ? -16.978 -19.472 -8.115 1.00 67.69 267 VAL A N 1
ATOM 2065 C CA . VAL A 1 267 ? -17.859 -18.488 -7.464 1.00 67.69 267 VAL A CA 1
ATOM 2066 C C . VAL A 1 267 ? -18.412 -18.978 -6.121 1.00 67.69 267 VAL A C 1
ATOM 2068 O O . VAL A 1 267 ? -18.4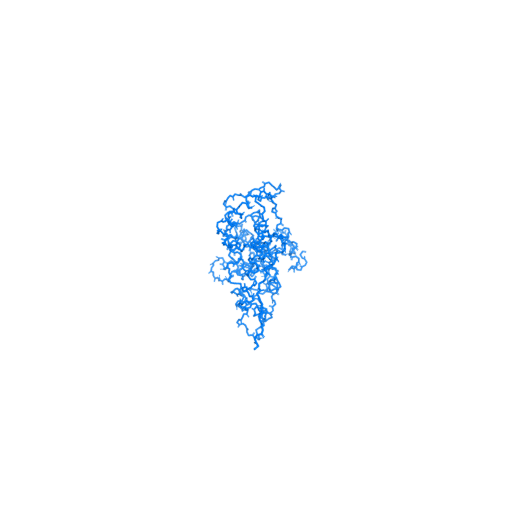91 -18.182 -5.190 1.00 67.69 267 VAL A O 1
ATOM 2071 N N . LEU A 1 268 ? -18.766 -20.262 -6.004 1.00 62.59 268 LEU A N 1
ATOM 2072 C CA . LEU A 1 268 ? -19.364 -20.816 -4.783 1.00 62.59 268 LEU A CA 1
ATOM 2073 C C . LEU A 1 268 ? -18.347 -20.891 -3.641 1.00 62.59 268 LEU A C 1
ATOM 2075 O O . LEU A 1 268 ? -18.595 -20.351 -2.567 1.00 62.59 268 LEU A O 1
ATOM 2079 N N . VAL A 1 269 ? -17.167 -21.460 -3.912 1.00 68.19 269 VAL A N 1
ATOM 2080 C CA . VAL A 1 269 ? -16.055 -21.539 -2.943 1.00 68.19 269 VAL A CA 1
ATOM 2081 C C . VAL A 1 269 ? -15.689 -20.144 -2.437 1.00 68.19 269 VAL A C 1
ATOM 2083 O O . VAL A 1 269 ? -15.469 -19.927 -1.249 1.00 68.19 269 VAL A O 1
ATOM 2086 N N . ARG A 1 270 ? -15.706 -19.162 -3.337 1.00 72.56 270 ARG A N 1
ATOM 2087 C CA . ARG A 1 270 ? -15.382 -17.775 -3.019 1.00 72.56 270 ARG A CA 1
ATOM 2088 C C . ARG A 1 270 ? -16.431 -17.079 -2.161 1.00 72.56 270 ARG A C 1
ATOM 2090 O O . ARG A 1 270 ? -16.089 -16.260 -1.313 1.00 72.56 270 ARG A O 1
ATOM 2097 N N . GLN A 1 271 ? -17.711 -17.359 -2.398 1.00 78.50 271 GLN A N 1
ATOM 2098 C CA . GLN A 1 271 ? -18.795 -16.825 -1.575 1.00 78.50 271 GLN A CA 1
ATOM 209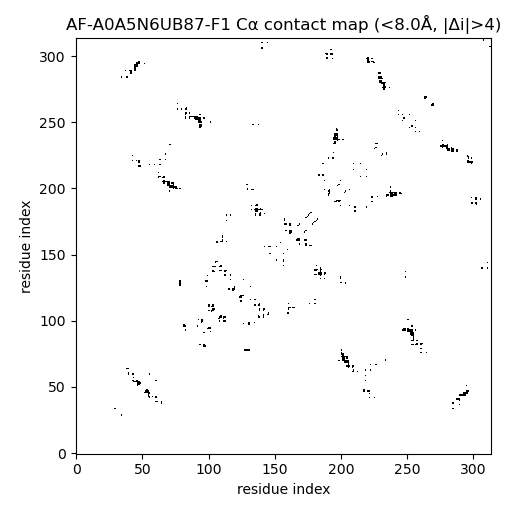9 C C . GLN A 1 271 ? -18.732 -17.385 -0.155 1.00 78.50 271 GLN A C 1
ATOM 2101 O O . GLN A 1 271 ? -18.897 -16.625 0.797 1.00 78.50 271 GLN A O 1
ATOM 2106 N N . GLU A 1 272 ? -18.441 -18.678 -0.011 1.00 81.94 272 GLU A N 1
ATOM 2107 C CA . GLU A 1 272 ? -18.248 -19.324 1.289 1.00 81.94 272 GLU A CA 1
ATOM 2108 C C . GLU A 1 272 ? -17.030 -18.753 2.029 1.00 81.94 272 GLU A C 1
ATOM 2110 O O . GLU A 1 272 ? -17.137 -18.390 3.202 1.00 81.94 272 GLU A O 1
ATOM 2115 N N . GLU A 1 273 ? -15.898 -18.584 1.339 1.00 83.81 273 GLU A N 1
ATOM 2116 C CA . GLU A 1 273 ? -14.693 -17.977 1.913 1.00 83.81 273 GLU A CA 1
ATOM 2117 C C . GLU A 1 273 ? -14.945 -16.532 2.367 1.00 83.81 273 GLU A C 1
ATOM 2119 O O . GLU A 1 273 ? -14.603 -16.163 3.492 1.00 83.81 273 GLU A O 1
ATOM 2124 N N . LEU A 1 274 ? -15.604 -15.715 1.537 1.00 84.56 274 LEU A N 1
ATOM 2125 C CA . LEU A 1 274 ? -15.961 -14.344 1.905 1.00 84.56 274 LEU A CA 1
ATOM 2126 C C . LEU A 1 274 ? -16.949 -14.306 3.076 1.00 84.56 274 LEU A C 1
ATOM 2128 O O . LEU A 1 274 ? -16.802 -13.463 3.959 1.00 84.56 274 LEU A O 1
ATOM 2132 N N . ALA A 1 275 ? -17.930 -15.210 3.125 1.00 87.25 275 ALA A N 1
ATOM 2133 C CA . ALA A 1 275 ? -18.857 -15.304 4.250 1.00 87.25 275 ALA A CA 1
ATOM 2134 C C . ALA A 1 275 ? -18.123 -15.644 5.557 1.00 87.25 275 ALA A C 1
ATOM 2136 O O . ALA A 1 275 ? -18.366 -14.999 6.579 1.00 87.25 275 ALA A O 1
ATOM 2137 N N . TYR A 1 276 ? -17.175 -16.584 5.512 1.00 89.19 276 TYR A N 1
ATOM 2138 C CA . TYR A 1 276 ? -16.318 -16.921 6.650 1.00 89.19 276 TYR A CA 1
ATOM 2139 C C . TYR A 1 276 ? -15.449 -15.733 7.091 1.00 89.19 276 TYR A C 1
ATOM 2141 O O . TYR A 1 276 ? -15.353 -15.432 8.283 1.00 89.19 276 TYR A O 1
ATOM 2149 N N . VAL A 1 277 ? -14.862 -15.011 6.134 1.00 90.31 277 VAL A N 1
ATOM 2150 C CA . VAL A 1 277 ? -14.099 -13.781 6.383 1.00 90.31 277 VAL A CA 1
ATOM 2151 C C . VAL A 1 277 ? -14.960 -12.731 7.085 1.00 90.31 277 VAL A C 1
ATOM 2153 O O . VAL A 1 277 ? -14.548 -12.192 8.113 1.00 90.31 277 VAL A O 1
ATOM 2156 N N . TYR A 1 278 ? -16.169 -12.471 6.581 1.00 89.62 278 TYR A N 1
ATOM 2157 C CA . TYR A 1 278 ? -17.078 -11.503 7.189 1.00 89.62 278 TYR A CA 1
ATOM 2158 C C . TYR A 1 278 ? -17.529 -11.926 8.585 1.00 89.62 278 TYR A C 1
ATOM 2160 O O . TYR A 1 278 ? -17.587 -11.070 9.464 1.00 89.62 278 TYR A O 1
ATOM 2168 N N . ALA A 1 279 ? -17.817 -13.209 8.810 1.00 90.38 279 ALA A N 1
ATOM 2169 C CA . ALA A 1 279 ? -18.197 -13.712 10.127 1.00 90.38 279 ALA A CA 1
ATOM 2170 C C . ALA A 1 279 ? -17.084 -13.472 11.159 1.00 90.38 279 ALA A C 1
ATOM 2172 O O . ALA A 1 279 ? -17.339 -12.869 12.199 1.00 90.38 279 ALA A O 1
ATOM 2173 N N . ALA A 1 280 ? -15.842 -13.833 10.824 1.00 92.81 280 ALA A N 1
ATOM 2174 C CA . ALA A 1 280 ? -14.694 -13.618 11.703 1.00 92.81 280 ALA A CA 1
ATOM 2175 C C . ALA A 1 280 ? -14.416 -12.129 11.976 1.00 92.81 280 ALA A C 1
ATOM 2177 O O . ALA A 1 280 ? -14.014 -11.758 13.076 1.00 92.81 280 ALA A O 1
ATOM 2178 N N . ASP A 1 281 ? -14.629 -11.260 10.986 1.00 93.12 281 ASP A N 1
ATOM 2179 C CA . ASP A 1 281 ? -14.495 -9.813 11.168 1.00 93.12 281 ASP A CA 1
ATOM 2180 C C . ASP A 1 281 ? -15.590 -9.236 12.083 1.00 93.12 281 ASP A C 1
ATOM 2182 O O . ASP A 1 281 ? -15.324 -8.338 12.883 1.00 93.12 281 ASP A O 1
ATOM 2186 N N . GLN A 1 282 ? -16.829 -9.729 11.974 1.00 90.88 282 GLN A N 1
ATOM 2187 C CA . GLN A 1 282 ? -17.930 -9.298 12.842 1.00 90.88 282 GLN A CA 1
ATOM 2188 C C . GLN A 1 282 ? -17.728 -9.760 14.284 1.00 90.88 282 GLN A C 1
ATOM 2190 O O . GLN A 1 282 ? -17.936 -8.964 15.197 1.00 90.88 282 GLN A O 1
ATOM 2195 N N . GLU A 1 283 ? -17.282 -11.000 14.481 1.00 92.69 283 GLU A N 1
ATOM 2196 C CA . GLU A 1 283 ? -16.919 -11.544 15.793 1.00 92.69 283 GLU A CA 1
ATOM 2197 C C . GLU A 1 283 ? -15.808 -10.703 16.435 1.00 92.69 283 GLU A C 1
ATOM 2199 O O . GLU A 1 283 ? -15.997 -10.127 17.504 1.00 92.69 283 GLU A O 1
ATOM 2204 N N . ALA A 1 284 ? -14.708 -10.473 15.713 1.00 92.25 284 ALA A N 1
ATOM 2205 C CA . ALA A 1 284 ? -13.600 -9.664 16.214 1.00 92.25 284 ALA A CA 1
ATOM 2206 C C . ALA A 1 284 ? -14.002 -8.219 16.550 1.00 92.25 284 ALA A C 1
ATOM 2208 O O . ALA A 1 284 ? -13.470 -7.628 17.494 1.00 92.25 284 ALA A O 1
ATOM 2209 N N . LEU A 1 285 ? -14.934 -7.628 15.790 1.00 90.94 285 LEU A N 1
ATOM 2210 C CA . LEU A 1 285 ? -15.499 -6.314 16.096 1.00 90.94 285 LEU A CA 1
ATOM 2211 C C . LEU A 1 285 ? -16.406 -6.348 17.335 1.00 90.94 285 LEU A C 1
ATOM 2213 O O . LEU A 1 285 ? -16.400 -5.388 18.112 1.00 90.94 285 LEU A O 1
ATOM 2217 N N . ALA A 1 286 ? -17.192 -7.412 17.510 1.00 89.50 286 ALA A N 1
ATOM 2218 C CA . ALA A 1 286 ? -18.055 -7.609 18.670 1.00 89.50 286 ALA A CA 1
ATOM 2219 C C . ALA A 1 286 ? -17.248 -7.788 19.965 1.00 89.50 286 ALA A C 1
ATOM 2221 O O . ALA A 1 286 ? -17.690 -7.316 21.015 1.00 89.50 286 ALA A O 1
ATOM 2222 N N . ASP A 1 287 ? -16.045 -8.348 19.861 1.00 88.19 287 ASP A N 1
ATOM 2223 C CA . ASP A 1 287 ? -15.117 -8.536 20.977 1.00 88.19 287 ASP A CA 1
ATOM 2224 C C . ASP A 1 287 ? -14.331 -7.269 21.342 1.00 88.19 287 ASP A C 1
ATOM 2226 O O . ASP A 1 287 ? -13.731 -7.193 22.414 1.00 88.19 287 ASP A O 1
ATOM 2230 N N . GLN A 1 288 ? -14.329 -6.233 20.490 1.00 88.31 288 GLN A N 1
ATOM 2231 C CA . GLN A 1 288 ? -13.622 -4.996 20.824 1.00 88.31 288 GLN A CA 1
ATOM 2232 C C . GLN A 1 288 ? -14.289 -4.278 22.001 1.00 88.31 288 GLN A C 1
ATOM 2234 O O . GLN A 1 288 ? -15.454 -3.854 21.921 1.00 88.31 288 GLN A O 1
ATOM 2239 N N . THR A 1 289 ? -13.509 -4.062 23.063 1.00 81.25 289 THR A N 1
ATOM 2240 C CA . THR A 1 289 ? -13.878 -3.186 24.175 1.00 81.25 289 THR A CA 1
ATOM 2241 C C . THR A 1 289 ? -13.926 -1.733 23.691 1.00 81.25 289 THR A C 1
ATOM 2243 O O . THR A 1 289 ? -13.090 -1.272 22.911 1.00 81.25 289 THR A O 1
ATOM 2246 N N . THR A 1 290 ? -14.950 -0.995 24.121 1.00 81.50 290 THR A N 1
ATOM 2247 C CA . THR A 1 290 ? -15.139 0.436 23.799 1.00 81.50 290 THR A CA 1
ATOM 2248 C C . THR A 1 290 ? -14.848 1.349 24.986 1.00 81.50 290 THR A C 1
ATOM 2250 O O . THR A 1 290 ? -15.311 2.493 25.023 1.00 81.50 290 THR A O 1
ATOM 2253 N N . GLU A 1 291 ? -14.107 0.824 25.958 1.00 84.62 291 GLU A N 1
ATOM 2254 C CA . GLU A 1 291 ? -13.790 1.481 27.228 1.00 84.62 291 GLU A CA 1
ATOM 2255 C C . GLU A 1 291 ? -12.278 1.579 27.462 1.00 84.62 291 GLU A C 1
ATOM 2257 O O . GLU A 1 291 ? -11.819 2.540 28.077 1.00 84.62 291 GLU A O 1
ATOM 2262 N N . GLU A 1 292 ? -11.490 0.654 26.907 1.00 87.75 292 GLU A N 1
ATOM 2263 C CA . GLU A 1 292 ? -10.042 0.610 27.099 1.00 87.75 292 GLU A CA 1
ATOM 2264 C C . GLU A 1 292 ? -9.284 1.301 25.963 1.00 87.75 292 GLU A C 1
ATOM 2266 O O . GLU A 1 292 ? -9.609 1.179 24.776 1.00 87.75 292 GLU A O 1
ATOM 2271 N N . THR A 1 293 ? -8.234 2.034 26.334 1.00 91.69 293 THR A N 1
ATOM 2272 C CA . THR A 1 293 ? -7.301 2.609 25.367 1.00 91.69 293 THR A CA 1
ATOM 2273 C C . THR A 1 293 ? -6.400 1.532 24.781 1.00 91.69 293 THR A C 1
ATOM 2275 O O . THR A 1 293 ? -6.099 0.516 25.403 1.00 91.69 293 THR A O 1
ATOM 2278 N N . TRP A 1 294 ? -5.936 1.766 23.558 1.00 94.06 294 TRP A N 1
ATOM 2279 C CA . TRP A 1 294 ? -5.040 0.852 22.857 1.00 94.06 294 TRP A CA 1
ATOM 2280 C C . TRP A 1 294 ? -4.014 1.627 22.041 1.00 94.06 294 TRP A C 1
ATOM 2282 O O . TRP A 1 294 ? -4.231 2.786 21.683 1.00 94.06 294 TRP A O 1
ATOM 2292 N N . LEU A 1 295 ? -2.888 0.978 21.748 1.00 95.00 295 LEU A N 1
ATOM 2293 C CA . LEU A 1 295 ? -1.744 1.605 21.096 1.00 95.00 295 LEU A CA 1
ATOM 2294 C C . LEU A 1 295 ? -1.643 1.202 19.630 1.00 95.00 295 LEU A C 1
ATOM 2296 O O . LEU A 1 295 ? -1.701 0.019 19.291 1.00 95.00 295 LEU A O 1
ATOM 2300 N N . AL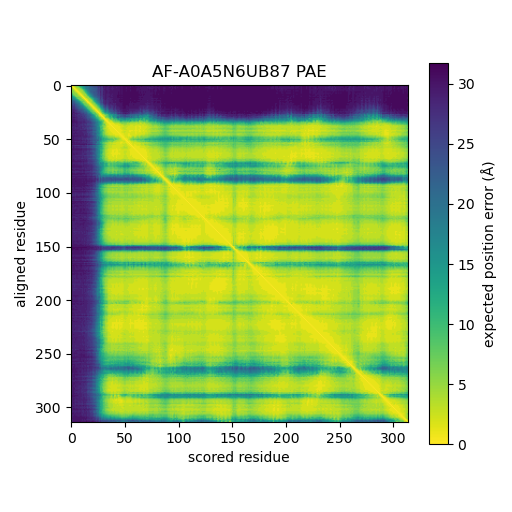A A 1 296 ? -1.448 2.192 18.762 1.00 95.88 296 ALA A N 1
ATOM 2301 C CA . ALA A 1 296 ? -1.103 1.941 17.373 1.00 95.88 296 ALA A CA 1
ATOM 2302 C C . ALA A 1 296 ? 0.329 1.401 17.267 1.00 95.88 296 ALA A C 1
ATOM 2304 O O . ALA A 1 296 ? 1.266 1.926 17.870 1.00 95.88 296 ALA A O 1
ATOM 2305 N N . MET A 1 297 ? 0.505 0.367 16.453 1.00 94.56 297 MET A N 1
ATOM 2306 C CA . MET A 1 297 ? 1.806 -0.236 16.184 1.00 94.56 297 MET A CA 1
ATOM 2307 C C . MET A 1 297 ? 2.693 0.672 15.325 1.00 94.56 297 MET A C 1
ATOM 2309 O O . MET A 1 297 ? 2.215 1.525 14.577 1.00 94.56 297 MET A O 1
ATOM 2313 N N . ASN A 1 298 ? 4.001 0.415 15.335 1.00 94.12 298 ASN A N 1
ATOM 2314 C CA . ASN A 1 298 ? 4.918 1.017 14.371 1.00 94.12 298 ASN A CA 1
ATOM 2315 C C . ASN A 1 298 ? 4.932 0.209 13.059 1.00 94.12 298 ASN A C 1
ATOM 2317 O O . ASN A 1 298 ? 5.765 -0.681 12.874 1.00 94.12 298 ASN A O 1
ATOM 2321 N N . ALA A 1 299 ? 4.016 0.529 12.139 1.00 95.25 299 ALA A N 1
ATOM 2322 C CA . ALA A 1 299 ? 3.893 -0.185 10.867 1.00 95.25 299 ALA A CA 1
ATOM 2323 C C . ALA A 1 299 ? 5.120 -0.001 9.956 1.00 95.25 299 ALA A C 1
ATOM 2325 O O . ALA A 1 299 ? 5.466 -0.896 9.187 1.00 95.25 299 ALA A O 1
ATOM 2326 N N . GLU A 1 300 ? 5.821 1.135 10.049 1.00 93.00 300 GLU A N 1
ATOM 2327 C CA . GLU A 1 300 ? 7.036 1.369 9.261 1.00 93.00 300 GLU A CA 1
ATOM 2328 C C . GLU A 1 300 ? 8.170 0.408 9.641 1.00 93.00 300 GLU A C 1
ATOM 2330 O O . GLU A 1 300 ? 8.861 -0.083 8.748 1.00 93.00 300 GLU A O 1
ATOM 2335 N N . SER A 1 301 ? 8.340 0.105 10.933 1.00 92.44 301 SER A N 1
ATOM 2336 C CA . SER A 1 301 ? 9.359 -0.849 11.399 1.00 92.44 301 SER A CA 1
ATOM 2337 C C . SER A 1 301 ? 9.134 -2.236 10.796 1.00 92.44 301 SER A C 1
ATOM 2339 O O . SER A 1 301 ? 10.050 -2.807 10.209 1.00 92.44 301 SER A O 1
ATOM 2341 N N . ILE A 1 302 ? 7.895 -2.729 10.860 1.00 93.56 302 ILE A N 1
ATOM 2342 C CA . ILE A 1 302 ? 7.509 -4.044 10.324 1.00 93.56 302 ILE A CA 1
ATOM 2343 C C . ILE A 1 302 ? 7.668 -4.073 8.804 1.00 93.56 302 ILE A C 1
ATOM 2345 O O . ILE A 1 302 ? 8.233 -5.008 8.238 1.00 93.56 302 ILE A O 1
ATOM 2349 N N . ALA A 1 303 ? 7.227 -3.011 8.127 1.00 94.56 303 ALA A N 1
ATOM 2350 C CA . ALA A 1 303 ? 7.386 -2.897 6.686 1.00 94.56 303 ALA A CA 1
ATOM 2351 C C . ALA A 1 303 ? 8.859 -2.884 6.262 1.00 94.56 303 ALA A C 1
ATOM 2353 O O . ALA A 1 303 ? 9.184 -3.432 5.212 1.00 94.56 303 ALA A O 1
ATOM 2354 N N . LYS A 1 304 ? 9.748 -2.267 7.049 1.00 92.56 304 LYS A N 1
ATOM 2355 C CA . LYS A 1 304 ? 11.189 -2.243 6.777 1.00 92.56 304 LYS A CA 1
ATOM 2356 C C . LYS A 1 304 ? 11.823 -3.623 6.952 1.00 92.56 304 LYS A C 1
ATOM 2358 O O . LYS A 1 304 ? 12.630 -4.006 6.114 1.00 92.56 304 LYS A O 1
ATOM 2363 N N . GLU A 1 305 ? 11.448 -4.366 7.989 1.00 91.38 305 GLU A N 1
ATOM 2364 C CA . GLU A 1 305 ? 11.933 -5.733 8.226 1.00 91.38 305 GLU A CA 1
ATOM 2365 C C . GLU A 1 305 ? 11.588 -6.665 7.054 1.00 91.38 305 GLU A C 1
ATOM 2367 O O . GLU A 1 305 ? 12.469 -7.322 6.490 1.00 91.38 305 GLU A O 1
ATOM 2372 N N . LYS A 1 306 ? 10.335 -6.605 6.581 1.00 90.69 306 LYS A N 1
ATOM 2373 C CA . LYS A 1 306 ? 9.858 -7.397 5.437 1.00 90.69 306 LYS A CA 1
ATOM 2374 C C . LYS A 1 306 ? 10.489 -7.038 4.091 1.00 90.69 306 LYS A C 1
ATOM 2376 O O . LYS A 1 306 ? 10.341 -7.796 3.136 1.00 90.69 306 LYS A O 1
ATOM 2381 N N . MET A 1 307 ? 11.186 -5.905 3.958 1.00 89.88 307 MET A N 1
ATOM 2382 C CA . MET A 1 307 ? 11.842 -5.557 2.685 1.00 89.88 307 MET A CA 1
ATOM 2383 C C . MET A 1 307 ? 12.911 -6.573 2.292 1.00 89.88 307 MET A C 1
ATOM 2385 O O . MET A 1 307 ? 13.105 -6.814 1.102 1.00 89.88 307 MET A O 1
ATOM 2389 N N . SER A 1 308 ? 13.569 -7.181 3.282 1.00 84.62 308 SER A N 1
ATOM 2390 C CA . SER A 1 308 ? 14.593 -8.209 3.070 1.00 84.62 308 SER A CA 1
ATOM 2391 C C . SER A 1 308 ? 14.066 -9.445 2.331 1.00 84.62 308 SER A C 1
ATOM 2393 O O . SER A 1 308 ? 14.826 -10.097 1.622 1.00 84.62 308 SER A O 1
ATOM 2395 N N . GLU A 1 309 ? 12.759 -9.719 2.399 1.00 80.56 309 GLU A N 1
ATOM 2396 C CA . GLU A 1 309 ? 12.123 -10.806 1.646 1.00 80.56 309 GLU A CA 1
ATOM 2397 C C . GLU A 1 309 ? 12.086 -10.547 0.127 1.00 80.56 309 GLU A C 1
ATOM 2399 O O . GLU A 1 309 ? 11.950 -11.486 -0.654 1.00 80.56 309 GLU A O 1
ATOM 2404 N N . PHE A 1 310 ? 12.178 -9.283 -0.304 1.00 74.19 310 PHE A N 1
ATOM 2405 C CA . PHE A 1 310 ? 12.010 -8.869 -1.707 1.00 74.19 310 PHE A CA 1
ATOM 2406 C C . PHE A 1 310 ? 13.258 -8.231 -2.314 1.00 74.19 310 PHE A C 1
ATOM 2408 O O . PHE A 1 310 ? 13.393 -8.166 -3.537 1.00 74.19 310 PHE A O 1
ATOM 2415 N N . LEU A 1 311 ? 14.152 -7.714 -1.477 1.00 79.44 311 LEU A N 1
ATOM 2416 C CA . LEU A 1 311 ? 15.362 -7.028 -1.894 1.00 79.44 311 LEU A CA 1
ATOM 2417 C C . LEU A 1 311 ? 16.576 -7.868 -1.479 1.00 79.44 311 LEU A C 1
ATOM 2419 O O . LEU A 1 311 ? 16.875 -7.953 -0.286 1.00 79.44 311 LEU A O 1
ATOM 2423 N N . PRO A 1 312 ? 17.306 -8.463 -2.442 1.00 66.75 312 PRO A N 1
ATOM 2424 C CA . PRO A 1 312 ? 18.558 -9.144 -2.146 1.00 66.75 312 PRO A CA 1
ATOM 2425 C C . PRO A 1 312 ? 19.518 -8.173 -1.447 1.00 66.75 312 PRO A C 1
ATOM 2427 O O . PRO A 1 312 ? 19.745 -7.065 -1.940 1.00 66.75 312 PRO A O 1
ATOM 2430 N N . ASN A 1 313 ? 20.089 -8.594 -0.317 1.00 65.19 313 ASN A N 1
ATOM 2431 C CA . ASN A 1 313 ? 21.063 -7.827 0.474 1.00 65.19 313 ASN A CA 1
ATOM 2432 C C . ASN A 1 313 ? 20.531 -6.499 1.074 1.00 65.19 313 ASN A C 1
ATOM 2434 O O . ASN A 1 313 ? 21.304 -5.554 1.281 1.00 65.19 313 ASN A O 1
ATOM 2438 N N . PHE A 1 314 ? 19.223 -6.400 1.353 1.00 63.50 314 PHE A N 1
ATOM 2439 C CA . PHE A 1 314 ? 18.623 -5.233 2.024 1.00 63.50 314 PHE A CA 1
ATOM 2440 C C . PHE A 1 314 ? 19.048 -5.036 3.478 1.00 63.50 314 PHE A C 1
ATOM 2442 O O . PHE A 1 314 ? 19.575 -5.977 4.100 1.00 63.50 314 PHE A O 1
#